Protein AF-0000000071031825 (afdb_homodimer)

Sequence (320 aa):
MEDVKKSKLYTPSLLETKDEVEEKMESGFEAYSKIINGLSEREAHDALTATVSRNMQQYEEITMGLMYVILTDPALASKAYRDLTFISRDGLALVWNRFSQMINERFAKMSDTTRKQVLWFAKEMVKNSVSGVDNVISATVKQVAGLTFSREKPVFPTKRMEDVKKSKLYTPSLLETKDEVEEKMESGFEAYSKIINGLSEREAHDALTATVSRNMQQYEEITMGLMYVILTDPALASKAYRDLTFISRDGLALVWNRFSQMINERFAKMSDTTRKQVLWFAKEMVKNSVSGVDNVISATVKQVAGLTFSREKPVFPTKR

Foldseek 3Di:
DPPPPADLWFDDDVPDDDDPLSVLQVQLLVVLCVQCPPHDPVSSLVSLLVQLVPDVVSVLSVLSPLVSCLQRPVVCNVVSVVSNCSNDDPLCPVPLVVLLVCLQPPVVGTDPSNLVSLVVVLVVCVVVVGPPSVSSVVSNCVNVVCVVPPPPDPPPPPDD/DPPQPDDLWFDDDVPDDDDPLSVLQVQLLVVLCVQCPPHDPVSSLVSLLVQLVPDVVSVLSVLSPLVSCLQRPVVCNVVSVVSNCSNDDPLCPVPLVVLLVCLQPPVVGTDPSNLVSLVVVLVVCVVVVGPPSVSSVVSNCVSVVCVVPVPPDPPPPPDD

Nearest PDB structures (foldseek):
  4owx-assembly1_A  TM=9.579E-01  e=9.987E-11  Homo sapiens
  5vch-assembly1_A  TM=2.877E-01  e=8.416E+00  Kluyveromyces lactis
  4owx-assembly1_A  TM=9.583E-01  e=1.098E-10  Homo sapiens
  5vch-assembly1_A  TM=2.878E-01  e=7.928E+00  Kluyveromyces lactis

InterPro domains:
  IPR019333 Integrator complex subunit 3, N-terminal [PF10189] (57-153)
  IPR045334 Integrator complex subunit 3 [PTHR13587] (8-152)

Secondary structure (DSSP, 8-state):
-------SSB---TT-PPPHHHHHHHHHHHHHHHHHTT--HHHHHHHHHHHHTT-HHHHHHHHHHHHHHHHH-GGGHHHHHHHHHHH-SSTTHHHHHHHHHHHHHHGGGB-HHHHHHHHHHHHHHHHTT-TTHHHHHHHHHHHHHHHHH-----------/-------SSB---TT-PPPHHHHHHHHHHHHHHHHHTT--HHHHHHHHHHHHTT-HHHHHHHHHHHHHHHHH-HHHHHHHHHHHHHH-SSTTHHHHHHHHHHHHHHGGGB-HHHHHHHHHHHHHHHHTT-TTHHHHHHHHHHHHHHHHH-----------

Organism: Stichopus japonicus (NCBI:txid307972)

pLDDT: mean 87.89, std 18.38, range [20.67, 98.75]

Solvent-accessible surface area (backbone atoms only — not comparable to full-atom values): 17428 Å² total; per-residue (Å²): 129,82,78,72,78,74,58,65,53,31,50,83,48,95,81,62,71,82,48,72,63,57,50,47,19,51,53,10,30,51,54,44,50,60,65,38,58,96,47,53,71,70,54,25,52,52,49,49,44,56,49,39,67,70,40,71,67,46,31,48,34,42,50,34,8,33,50,39,42,31,33,61,32,77,90,48,20,66,61,33,49,52,52,47,61,67,63,46,87,60,67,43,44,71,52,46,53,52,49,24,52,45,38,66,72,38,49,90,48,33,20,74,64,20,49,54,26,48,52,51,52,50,49,51,35,46,68,64,65,38,66,65,38,45,53,32,50,50,29,49,51,50,49,44,46,47,65,43,67,51,78,79,58,80,77,68,74,69,81,126,129,80,77,72,78,74,59,64,52,33,50,82,47,95,81,62,71,81,49,71,64,56,50,49,18,51,53,8,29,51,53,45,51,60,66,38,58,93,46,53,71,70,54,25,51,53,50,49,46,55,49,38,67,70,40,68,67,46,31,48,33,40,51,33,8,34,51,40,42,31,33,62,32,77,90,49,20,64,61,32,50,51,52,48,61,66,63,46,88,62,67,43,42,71,52,46,54,53,50,23,50,46,38,66,72,38,49,91,48,32,20,73,65,20,50,53,27,50,52,50,52,50,48,52,35,46,69,65,66,39,66,66,37,45,52,32,51,50,29,47,51,51,49,44,46,47,66,43,66,54,74,78,62,81,78,68,77,70,80,126

Radius of gyration: 23.92 Å; Cα contacts (8 Å, |Δi|>4): 332; chains: 2; bounding box: 65×72×50 Å

Structure (mmCIF, N/CA/C/O backbone):
data_AF-0000000071031825-model_v1
#
loop_
_entity.id
_entity.type
_entity.pdbx_description
1 polymer 'Putative integrator complex subunit 3'
#
loop_
_atom_site.group_PDB
_atom_site.id
_atom_site.type_symbol
_atom_site.label_atom_id
_atom_site.label_alt_id
_atom_site.label_comp_id
_atom_site.label_asym_id
_atom_site.label_entity_id
_atom_site.label_seq_id
_atom_site.pdbx_PDB_ins_code
_atom_site.Cartn_x
_atom_site.Cartn_y
_atom_site.Cartn_z
_atom_site.occupancy
_atom_site.B_iso_or_equiv
_atom_site.auth_seq_id
_atom_site.auth_comp_id
_atom_site.auth_asym_id
_atom_site.auth_atom_id
_atom_site.pdbx_PDB_model_num
ATOM 1 N N . MET A 1 1 ? 14.656 40.5 10.859 1 32.75 1 MET A N 1
ATOM 2 C CA . MET A 1 1 ? 14.898 39.312 10.062 1 32.75 1 MET A CA 1
ATOM 3 C C . MET A 1 1 ? 13.852 38.25 10.352 1 32.75 1 MET A C 1
ATOM 5 O O . MET A 1 1 ? 13.695 37.812 11.492 1 32.75 1 MET A O 1
ATOM 9 N N . GLU A 1 2 ? 12.68 38.188 9.797 1 40.28 2 GLU A N 1
ATOM 10 C CA . GLU A 1 2 ? 11.469 37.469 10.164 1 40.28 2 GLU A CA 1
ATOM 11 C C . GLU A 1 2 ? 11.742 35.969 10.273 1 40.28 2 GLU A C 1
ATOM 13 O O . GLU A 1 2 ? 12.461 35.375 9.445 1 40.28 2 GLU A O 1
ATOM 18 N N . ASP A 1 3 ? 11.914 35.375 11.375 1 46.53 3 ASP A N 1
ATOM 19 C CA . ASP A 1 3 ? 12.258 34 11.727 1 46.53 3 ASP A CA 1
ATOM 20 C C . ASP A 1 3 ? 11.516 33 10.844 1 46.53 3 ASP A C 1
ATOM 22 O O . ASP A 1 3 ? 10.289 32.906 10.914 1 46.53 3 ASP A O 1
ATOM 26 N N . VAL A 1 4 ? 11.859 32.938 9.641 1 53.06 4 VAL A N 1
ATOM 27 C CA . VAL A 1 4 ? 11.219 32.031 8.672 1 53.06 4 VAL A CA 1
ATOM 28 C C . VAL A 1 4 ? 11.039 30.656 9.281 1 53.06 4 VAL A C 1
ATOM 30 O O . VAL A 1 4 ? 12.008 30.047 9.742 1 53.06 4 VAL A O 1
ATOM 33 N N . LYS A 1 5 ? 9.789 30.375 9.727 1 66.38 5 LYS A N 1
ATOM 34 C CA . LYS A 1 5 ? 9.445 29.109 10.367 1 66.38 5 LYS A CA 1
ATOM 35 C C . LYS A 1 5 ? 9.883 27.922 9.508 1 66.38 5 LYS A C 1
ATOM 37 O O . LYS A 1 5 ? 9.562 27.859 8.32 1 66.38 5 LYS A O 1
ATOM 42 N N . LYS A 1 6 ? 10.836 27.219 9.945 1 79.62 6 LYS A N 1
ATOM 43 C CA . LYS A 1 6 ? 11.375 26.016 9.305 1 79.62 6 LYS A CA 1
ATOM 44 C C . LYS A 1 6 ? 10.266 25.016 9.016 1 79.62 6 LYS A C 1
ATOM 46 O O . LYS A 1 6 ? 9.352 24.828 9.82 1 79.62 6 LYS A O 1
ATOM 51 N N . SER A 1 7 ? 10.32 24.578 7.781 1 87 7 SER A N 1
ATOM 52 C CA . SER A 1 7 ? 9.32 23.594 7.363 1 87 7 SER A CA 1
ATOM 53 C C . SER A 1 7 ? 9.422 22.312 8.188 1 87 7 SER A C 1
ATOM 55 O O . SER A 1 7 ? 10.523 21.828 8.461 1 87 7 SER A O 1
ATOM 57 N N . LYS A 1 8 ? 8.258 21.906 8.602 1 91.88 8 LYS A N 1
ATOM 58 C CA . LYS A 1 8 ? 8.219 20.609 9.273 1 91.88 8 LYS A CA 1
ATOM 59 C C . LYS A 1 8 ? 8 19.469 8.273 1 91.88 8 LYS A C 1
ATOM 61 O O . LYS A 1 8 ? 8.328 18.312 8.555 1 91.88 8 LYS A O 1
ATOM 66 N N . LEU A 1 9 ? 7.52 19.859 7.145 1 94.44 9 LEU A N 1
ATOM 67 C CA . LEU A 1 9 ? 7.184 18.859 6.133 1 94.44 9 LEU A CA 1
ATOM 68 C C . LEU A 1 9 ? 8.414 18.484 5.32 1 94.44 9 LEU A C 1
ATOM 70 O O . LEU A 1 9 ? 8.57 17.312 4.938 1 94.44 9 LEU A O 1
ATOM 74 N N . TYR A 1 10 ? 9.242 19.484 5.141 1 91.12 10 TYR A N 1
ATOM 75 C CA . TYR A 1 10 ? 10.32 19.281 4.188 1 91.12 10 TYR A CA 1
ATOM 76 C C . TYR A 1 10 ? 11.68 19.531 4.832 1 91.12 10 TYR A C 1
ATOM 78 O O . TYR A 1 10 ? 11.781 20.328 5.77 1 91.12 10 TYR A O 1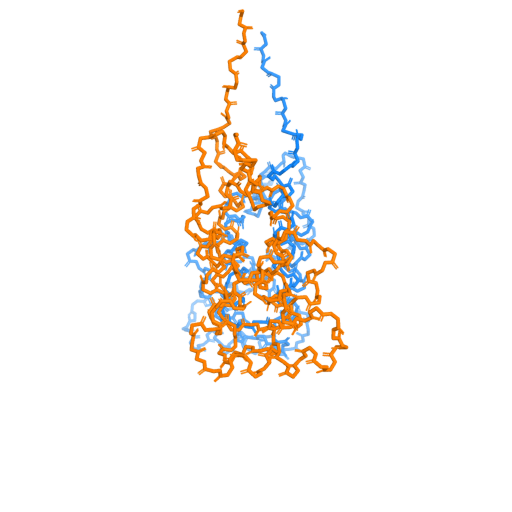
ATOM 86 N N . THR A 1 11 ? 12.695 18.797 4.34 1 85.88 11 THR A N 1
ATOM 87 C CA . THR A 1 11 ? 14.07 19.078 4.75 1 85.88 11 THR A CA 1
ATOM 88 C C . THR A 1 11 ? 14.492 20.469 4.301 1 85.88 11 THR A C 1
ATOM 90 O O . THR A 1 11 ? 14.25 20.859 3.156 1 85.88 11 THR A O 1
ATOM 93 N N . PRO A 1 12 ? 14.891 21.125 5.363 1 73 12 PRO A N 1
ATOM 94 C CA . PRO A 1 12 ? 15.25 22.516 5.078 1 73 12 PRO A CA 1
ATOM 95 C C . PRO A 1 12 ? 16.156 22.656 3.857 1 73 12 PRO A C 1
ATOM 97 O O . PRO A 1 12 ? 17.078 21.859 3.672 1 73 12 PRO A O 1
ATOM 100 N N . SER A 1 13 ? 15.594 22.922 2.771 1 63.19 13 SER A N 1
ATOM 101 C CA . SER A 1 13 ? 16.484 23.375 1.707 1 63.19 13 SER A CA 1
ATOM 102 C C . SER A 1 13 ? 16.609 24.891 1.7 1 63.19 13 SER A C 1
ATOM 104 O O . SER A 1 13 ? 15.664 25.594 2.064 1 63.19 13 SER A O 1
ATOM 106 N N . LEU A 1 14 ? 17.828 25.391 1.93 1 53.41 14 LEU A N 1
ATOM 107 C CA . LEU A 1 14 ? 18.172 26.812 2.002 1 53.41 14 LEU A CA 1
ATOM 108 C C . LEU A 1 14 ? 17.281 27.625 1.068 1 53.41 14 LEU A C 1
ATOM 110 O O . LEU A 1 14 ? 16.938 28.766 1.372 1 53.41 14 LEU A O 1
ATOM 114 N N . LEU A 1 15 ? 17.047 27.078 -0.105 1 51.34 15 LEU A N 1
ATOM 115 C CA . LEU A 1 15 ? 16.562 27.969 -1.151 1 51.34 15 LEU A CA 1
ATOM 116 C C . LEU A 1 15 ? 15.055 27.875 -1.305 1 51.34 15 LEU A C 1
ATOM 118 O O . LEU A 1 15 ? 14.445 28.703 -1.991 1 51.34 15 LEU A O 1
ATOM 122 N N . GLU A 1 16 ? 14.469 26.875 -0.556 1 61.59 16 GLU A N 1
ATOM 123 C CA . GLU A 1 16 ? 13.133 26.703 -1.121 1 61.59 16 GLU A CA 1
ATOM 124 C C . GLU A 1 16 ? 12.062 27.266 -0.183 1 61.59 16 GLU A C 1
ATOM 126 O O . GLU A 1 16 ? 12.109 27.031 1.026 1 61.59 16 GLU A O 1
ATOM 131 N N . THR A 1 17 ? 11.484 28.375 -0.639 1 64.81 17 THR A N 1
ATOM 132 C CA . THR A 1 17 ? 10.273 28.922 -0.041 1 64.81 17 THR A CA 1
ATOM 133 C C . THR A 1 17 ? 9.188 27.859 0.053 1 64.81 17 THR A C 1
ATOM 135 O O . THR A 1 17 ? 9.164 26.906 -0.737 1 64.81 17 THR A O 1
ATOM 138 N N . LYS A 1 18 ? 8.422 28.062 1.128 1 77.19 18 LYS A N 1
ATOM 139 C CA . LYS A 1 18 ? 7.258 27.188 1.257 1 77.19 18 LYS A CA 1
ATOM 140 C C . LYS A 1 18 ? 6.41 27.219 -0.01 1 77.19 18 LYS A C 1
ATOM 142 O O . LYS A 1 18 ? 6.191 28.281 -0.596 1 77.19 18 LYS A O 1
ATOM 147 N N . ASP A 1 19 ? 6.109 26.031 -0.32 1 82.94 19 ASP A N 1
ATOM 148 C CA . ASP A 1 19 ? 5.219 26 -1.476 1 82.94 19 ASP A CA 1
ATOM 149 C C . ASP A 1 19 ? 3.77 26.25 -1.057 1 82.94 19 ASP A C 1
ATOM 151 O O . ASP A 1 19 ? 3.482 26.422 0.131 1 82.94 19 ASP A O 1
ATOM 155 N N . GLU A 1 20 ? 2.98 26.438 -1.996 1 89.25 20 GLU A N 1
ATOM 156 C CA . GLU A 1 20 ? 1.582 26.812 -1.781 1 89.25 20 GLU A CA 1
ATOM 157 C C . GLU A 1 20 ? 0.859 25.75 -0.953 1 89.25 20 GLU A C 1
ATOM 159 O O . GLU A 1 20 ? 0.026 26.078 -0.106 1 89.25 20 GLU A O 1
ATOM 164 N N . VAL A 1 21 ? 1.213 24.609 -1.117 1 90.81 21 VAL A N 1
ATOM 165 C CA . VAL A 1 21 ? 0.536 23.516 -0.441 1 90.81 21 VAL A CA 1
ATOM 166 C C . VAL A 1 21 ? 0.881 23.531 1.047 1 90.81 21 VAL A C 1
ATOM 168 O O . VAL A 1 21 ? -0.004 23.422 1.897 1 90.81 21 VAL A O 1
ATOM 171 N N . GLU A 1 22 ? 2.078 23.672 1.275 1 92.12 22 GLU A N 1
ATOM 172 C CA . GLU A 1 22 ? 2.506 23.734 2.67 1 92.12 22 GLU A CA 1
ATOM 173 C C . GLU A 1 22 ? 1.854 24.906 3.398 1 92.12 22 GLU A C 1
ATOM 175 O O . GLU A 1 22 ? 1.442 24.781 4.551 1 92.12 22 GLU A O 1
ATOM 180 N N . GLU A 1 23 ? 1.744 25.984 2.746 1 93.25 23 GLU A N 1
ATOM 181 C CA . GLU A 1 23 ? 1.118 27.156 3.338 1 93.25 23 GLU A CA 1
ATOM 182 C C . GLU A 1 23 ? -0.354 26.906 3.648 1 93.25 23 GLU A C 1
ATOM 184 O O . GLU A 1 23 ? -0.853 27.312 4.695 1 93.25 23 GLU A O 1
ATOM 189 N N . LYS A 1 24 ? -1 26.297 2.762 1 95.94 24 LYS A N 1
ATOM 190 C CA . LYS A 1 24 ? -2.404 25.953 2.963 1 95.94 24 LYS A CA 1
AT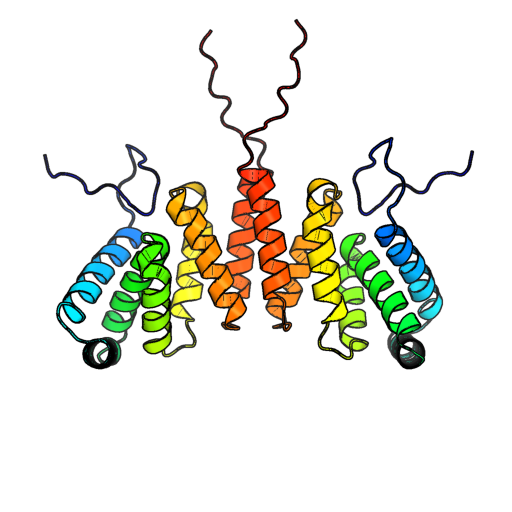OM 191 C C . LYS A 1 24 ? -2.574 24.984 4.129 1 95.94 24 LYS A C 1
ATOM 193 O O . LYS A 1 24 ? -3.5 25.125 4.934 1 95.94 24 LYS A O 1
ATOM 198 N N . MET A 1 25 ? -1.675 24.125 4.262 1 97.19 25 MET A N 1
ATOM 199 C CA . MET A 1 25 ? -1.72 23.156 5.352 1 97.19 25 MET A CA 1
ATOM 200 C C . MET A 1 25 ? -1.48 23.828 6.695 1 97.19 25 MET A C 1
ATOM 202 O O . MET A 1 25 ? -2.182 23.547 7.668 1 97.19 25 MET A O 1
ATOM 206 N N . GLU A 1 26 ? -0.576 24.703 6.707 1 96.19 26 GLU A N 1
ATOM 207 C CA . GLU A 1 26 ? -0.273 25.438 7.941 1 96.19 26 GLU A CA 1
ATOM 208 C C . GLU A 1 26 ? -1.434 26.32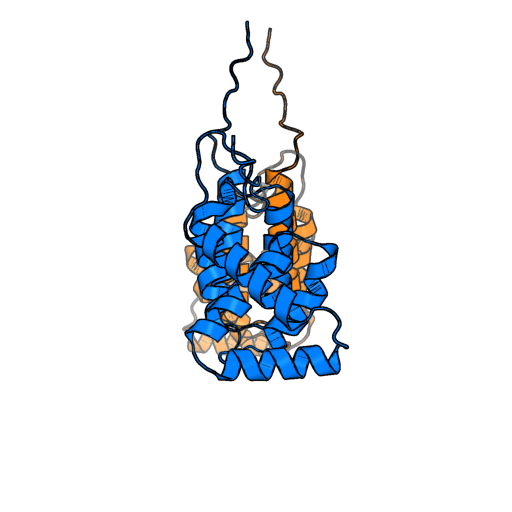8 8.352 1 96.19 26 GLU A C 1
ATOM 210 O O . GLU A 1 26 ? -1.778 26.406 9.531 1 96.19 26 GLU A O 1
ATOM 215 N N . SER A 1 27 ? -1.933 27 7.371 1 97.19 27 SER A N 1
ATOM 216 C CA . SER A 1 27 ? -3.098 27.844 7.637 1 97.19 27 SER A CA 1
ATOM 217 C C . SER A 1 27 ? -4.266 27.016 8.164 1 97.19 27 SER A C 1
ATOM 219 O O . SER A 1 27 ? -4.949 27.422 9.109 1 97.19 27 SER A O 1
ATOM 221 N N . GLY A 1 28 ? -4.488 25.891 7.586 1 98.38 28 GLY A N 1
ATOM 222 C CA . GLY A 1 28 ? -5.527 24.984 8.055 1 98.38 28 GLY A CA 1
ATOM 223 C C . GLY A 1 28 ? -5.281 24.469 9.461 1 98.38 28 GLY A C 1
ATOM 224 O O . GLY A 1 28 ? -6.219 24.344 10.25 1 98.38 28 GLY A O 1
ATOM 225 N N . PHE A 1 29 ? -4.086 24.234 9.695 1 98.12 29 PHE A N 1
ATOM 226 C CA . PHE A 1 29 ? -3.715 23.781 11.031 1 98.12 29 PHE A CA 1
ATOM 227 C C . PHE A 1 29 ? -4.031 24.844 12.07 1 98.12 29 PHE A C 1
ATOM 229 O O . PHE A 1 29 ? -4.551 24.531 13.148 1 98.12 29 PHE A O 1
ATOM 236 N N . GLU A 1 30 ? -3.709 26.016 11.766 1 97.75 30 GLU A N 1
ATOM 237 C CA . GLU A 1 30 ? -4.016 27.109 12.672 1 97.75 30 GLU A CA 1
ATOM 238 C C . GLU A 1 30 ? -5.516 27.219 12.914 1 97.75 30 GLU A C 1
ATOM 240 O O . GLU A 1 30 ? -5.953 27.406 14.055 1 97.75 30 GLU A O 1
ATOM 245 N N . ALA A 1 31 ? -6.258 27.172 11.875 1 98.06 31 ALA A N 1
ATOM 246 C CA . ALA A 1 31 ? -7.715 27.219 11.984 1 98.06 31 ALA A CA 1
ATOM 247 C C . ALA A 1 31 ? -8.242 26.078 12.836 1 98.06 31 ALA A C 1
ATOM 249 O O . ALA A 1 31 ? -9.023 26.281 13.766 1 98.06 31 ALA A O 1
ATOM 250 N N . TYR A 1 32 ? -7.777 24.891 12.57 1 98.06 32 TYR A N 1
ATOM 251 C CA . TYR A 1 32 ? -8.156 23.688 13.312 1 98.06 32 TYR A CA 1
ATOM 252 C C . TYR A 1 32 ? -7.832 23.828 14.789 1 98.06 32 TYR A C 1
ATOM 254 O O . TYR A 1 32 ? -8.68 23.578 15.648 1 98.06 32 TYR A O 1
ATOM 262 N N . SER A 1 33 ? -6.621 24.297 15.07 1 97.62 33 SER A N 1
ATOM 263 C CA . SER A 1 33 ? -6.156 24.453 16.438 1 97.62 33 SER A CA 1
ATOM 264 C C . SER A 1 33 ? -7.012 25.453 17.219 1 97.62 33 SER A C 1
ATOM 266 O O . SER A 1 33 ? -7.309 25.25 18.391 1 97.62 33 SER A O 1
ATOM 268 N N . LYS A 1 34 ? -7.352 26.438 16.516 1 97.62 34 LYS A N 1
ATOM 269 C CA . LYS A 1 34 ? -8.18 27.469 17.141 1 97.62 34 LYS A CA 1
ATOM 270 C C . LYS A 1 34 ? -9.562 26.922 17.484 1 97.62 34 LYS A C 1
ATOM 272 O O . LYS A 1 34 ? -10.102 27.234 18.547 1 97.62 34 LYS A O 1
ATOM 277 N N . ILE A 1 35 ? -10.133 26.141 16.688 1 97.38 35 ILE A N 1
ATOM 278 C CA . ILE A 1 35 ? -11.484 25.594 16.844 1 97.38 35 ILE A CA 1
ATOM 279 C C . ILE A 1 35 ? -11.531 24.672 18.062 1 97.38 35 ILE A C 1
ATOM 281 O O . ILE A 1 35 ? -12.469 24.734 18.859 1 97.38 35 ILE A O 1
ATOM 285 N N . ILE A 1 36 ? -10.531 23.859 18.25 1 97.12 36 ILE A N 1
ATOM 286 C CA . ILE A 1 36 ? -10.656 22.797 19.25 1 97.12 36 ILE A CA 1
ATOM 287 C C . ILE A 1 36 ? -10.016 23.25 20.562 1 97.12 36 ILE A C 1
ATOM 289 O O . ILE A 1 36 ? -10.094 22.531 21.562 1 97.12 36 ILE A O 1
ATOM 293 N N . ASN A 1 37 ? -9.406 24.422 20.516 1 96.62 37 ASN A N 1
ATOM 294 C CA . ASN A 1 37 ? -8.672 24.875 21.688 1 96.62 37 ASN A CA 1
ATOM 295 C C . ASN A 1 37 ? -9.578 24.984 22.922 1 96.62 37 ASN A C 1
ATOM 297 O O . ASN A 1 37 ? -10.609 25.656 22.875 1 96.62 37 ASN A O 1
ATOM 301 N N . GLY A 1 38 ? -9.242 24.266 24.016 1 96.25 38 GLY A N 1
ATOM 302 C CA . GLY A 1 38 ? -9.953 24.359 25.266 1 96.25 38 GLY A CA 1
ATOM 303 C C . GLY A 1 38 ? -11.258 23.578 25.281 1 96.25 38 GLY A C 1
ATOM 304 O O . GLY A 1 38 ? -12.047 23.688 26.219 1 96.25 38 GLY A O 1
ATOM 305 N N . LEU A 1 39 ? -11.555 22.875 24.266 1 96.94 39 LEU A N 1
ATOM 306 C CA . LEU A 1 39 ? -12.812 22.141 24.172 1 96.94 39 LEU A CA 1
ATOM 307 C C . LEU A 1 39 ? -12.617 20.672 24.562 1 96.94 39 LEU A C 1
ATOM 309 O O . LEU A 1 39 ? -11.547 20.109 24.344 1 96.94 39 LEU A O 1
ATOM 313 N N . SER A 1 40 ? -13.672 20.141 25.156 1 96.12 40 SER A N 1
ATOM 314 C CA . SER A 1 40 ? -13.719 18.688 25.312 1 96.12 40 SER A CA 1
ATOM 315 C C . SER A 1 40 ? -13.828 18 23.969 1 96.12 40 SER A C 1
ATOM 317 O O . SER A 1 40 ? -14.117 18.625 22.953 1 96.12 40 SER A O 1
ATOM 319 N N . GLU A 1 41 ? -13.586 16.734 23.938 1 93.94 41 GLU A N 1
ATOM 320 C CA . GLU A 1 41 ? -13.648 15.977 22.688 1 93.94 41 GLU A CA 1
ATOM 321 C C . GLU A 1 41 ? -15 16.125 22 1 93.94 41 GLU A C 1
ATOM 323 O O . GLU A 1 41 ? -15.07 16.344 20.797 1 93.94 41 GLU A O 1
ATOM 328 N N . ARG A 1 42 ? -16.062 15.945 22.812 1 94.88 42 ARG A N 1
ATOM 329 C CA . ARG A 1 42 ? -17.406 16.062 22.266 1 94.88 42 ARG A CA 1
ATOM 330 C C . ARG A 1 42 ? -17.656 17.453 21.719 1 94.88 42 ARG A C 1
ATOM 332 O O . ARG A 1 42 ? -18.203 17.609 20.625 1 94.88 42 ARG A O 1
ATOM 339 N N . GLU A 1 43 ? -17.234 18.469 22.438 1 96.88 43 GLU A N 1
ATOM 340 C CA . GLU A 1 43 ? -17.406 19.859 22 1 96.88 43 GLU A CA 1
ATOM 341 C C . GLU A 1 43 ? -16.578 20.141 20.75 1 96.88 43 GLU A C 1
ATOM 343 O O . GLU A 1 43 ? -17.031 20.891 19.859 1 96.88 43 GLU A O 1
ATOM 348 N N . ALA A 1 44 ? -15.438 19.594 20.734 1 96.69 44 ALA A N 1
ATOM 349 C CA . ALA A 1 44 ? -14.57 19.75 19.562 1 96.69 44 ALA A CA 1
ATOM 350 C C . ALA A 1 44 ? -15.219 19.156 18.312 1 96.69 44 ALA A C 1
ATOM 352 O O . ALA A 1 44 ? -15.242 19.781 17.266 1 96.69 44 ALA A O 1
ATOM 353 N N . HIS A 1 45 ? -15.781 17.953 18.438 1 95.44 45 HIS A N 1
ATOM 354 C CA . HIS A 1 45 ? -16.453 17.297 17.312 1 95.44 45 HIS A CA 1
ATOM 355 C C . HIS A 1 45 ? -17.609 18.141 16.812 1 95.44 45 HIS A C 1
ATOM 357 O O . HIS A 1 45 ? -17.797 18.281 15.594 1 95.44 45 HIS A O 1
ATOM 363 N N . ASP A 1 46 ? -18.344 18.672 17.766 1 96.88 46 ASP A N 1
ATOM 364 C CA . ASP A 1 46 ? -19.469 19.516 17.406 1 96.88 46 ASP A CA 1
ATOM 365 C C . ASP A 1 46 ? -19 20.766 16.672 1 96.88 46 ASP A C 1
ATOM 367 O O . ASP A 1 46 ? -19.594 21.156 15.656 1 96.88 46 ASP A O 1
ATOM 371 N N . ALA A 1 47 ? -18 21.359 17.172 1 97.69 47 ALA A N 1
ATOM 372 C CA . ALA A 1 47 ? -17.469 22.594 16.594 1 97.69 47 ALA A CA 1
ATOM 373 C C . ALA A 1 47 ? -16.891 22.328 15.203 1 97.69 47 ALA A C 1
ATOM 375 O O . ALA A 1 47 ? -17.125 23.109 14.273 1 97.69 47 ALA A O 1
ATOM 376 N N . LEU A 1 48 ? -16.172 21.25 15.055 1 97.75 48 LEU A N 1
ATOM 377 C CA . LEU A 1 48 ? -15.586 20.891 13.766 1 97.75 48 LEU A CA 1
ATOM 378 C C . LEU A 1 48 ? -16.672 20.609 12.734 1 97.75 48 LEU A C 1
ATOM 380 O O . LEU A 1 48 ? -16.609 21.125 11.609 1 97.75 48 LEU A O 1
ATOM 384 N N . THR A 1 49 ? -17.656 19.859 13.164 1 96.81 49 THR A N 1
ATOM 385 C CA . THR A 1 49 ? -18.75 19.5 12.273 1 96.81 49 THR A CA 1
ATOM 386 C C . THR A 1 49 ? -19.484 20.75 11.805 1 96.81 49 THR A C 1
ATOM 388 O O . THR A 1 49 ? -19.812 20.891 10.625 1 96.81 49 THR A O 1
ATOM 391 N N . ALA A 1 50 ? -19.719 21.641 12.703 1 97.31 50 ALA A N 1
ATOM 392 C CA . ALA A 1 50 ? -20.391 22.891 12.367 1 97.31 50 ALA A CA 1
ATOM 393 C C . ALA A 1 50 ? -19.562 23.719 11.391 1 97.31 50 ALA A C 1
ATOM 395 O O . ALA A 1 50 ? -20.109 24.281 10.43 1 97.31 50 ALA A O 1
ATOM 396 N N . THR A 1 51 ? -18.344 23.781 11.625 1 97.44 51 THR A N 1
ATOM 397 C CA . THR A 1 51 ? -17.438 24.578 10.805 1 97.44 51 THR A CA 1
ATOM 398 C C . THR A 1 51 ? -17.359 24.016 9.383 1 97.44 51 THR A C 1
ATOM 400 O O . THR A 1 51 ? -17.531 24.75 8.406 1 97.44 51 THR A O 1
ATOM 403 N N . VAL A 1 52 ? -17.141 22.703 9.234 1 97.31 52 VAL A N 1
ATOM 404 C CA . VAL A 1 52 ? -16.891 22.109 7.926 1 97.31 52 VAL A CA 1
ATOM 405 C C . VAL A 1 52 ? -18.203 22.031 7.145 1 97.31 52 VAL A C 1
ATOM 407 O O . VAL A 1 52 ? -18.188 21.828 5.926 1 97.31 52 VAL A O 1
ATOM 410 N N . SER A 1 53 ? -19.344 22.141 7.859 1 96.56 53 SER A N 1
ATOM 411 C CA . SER A 1 53 ? -20.656 22.094 7.207 1 96.56 53 SER A CA 1
ATOM 412 C C . SER A 1 53 ? -21 23.438 6.566 1 96.56 53 SER A C 1
ATOM 414 O O . SER A 1 53 ? -21.953 23.516 5.781 1 96.56 53 SER A O 1
ATOM 416 N N . ARG A 1 54 ? -20.219 24.438 6.816 1 96.81 54 ARG A N 1
ATOM 417 C CA . ARG A 1 54 ? -20.531 25.781 6.34 1 96.81 54 ARG A CA 1
ATOM 418 C C . ARG A 1 54 ? -20.359 25.891 4.832 1 96.81 54 ARG A C 1
ATOM 420 O O . ARG A 1 54 ? -21.234 26.391 4.129 1 96.81 54 ARG A O 1
ATOM 427 N N . ASN A 1 55 ? -19.203 25.5 4.355 1 95.06 55 ASN A N 1
ATOM 428 C CA . ASN A 1 55 ? -18.922 25.484 2.926 1 95.06 55 ASN A CA 1
ATOM 429 C C . ASN A 1 55 ? -17.703 24.625 2.609 1 95.06 55 ASN A C 1
ATOM 431 O O . ASN A 1 55 ? -17 24.172 3.518 1 95.06 55 ASN A O 1
ATOM 435 N N . MET A 1 56 ? -17.469 24.5 1.302 1 96.44 56 MET A N 1
ATOM 436 C CA . MET A 1 56 ? -16.391 23.625 0.834 1 96.44 56 MET A CA 1
ATOM 437 C C . MET A 1 56 ? -15.023 24.203 1.171 1 96.44 56 MET A C 1
ATOM 439 O O . MET A 1 56 ? -14.062 23.469 1.399 1 96.44 56 MET A O 1
ATOM 443 N N . GLN A 1 57 ? -14.961 25.5 1.237 1 97.31 57 GLN A N 1
ATOM 444 C CA . GLN A 1 57 ? -13.703 26.156 1.549 1 97.31 57 GLN A CA 1
ATOM 445 C C . GLN A 1 57 ? -13.242 25.828 2.969 1 97.31 57 GLN A C 1
ATOM 447 O O . GLN A 1 57 ? -12.07 25.531 3.195 1 97.31 57 GLN A O 1
ATOM 452 N N . GLN A 1 58 ? -14.195 25.938 3.912 1 97.5 58 GLN A N 1
ATOM 453 C CA . GLN A 1 58 ? -13.883 25.609 5.301 1 97.5 58 GLN A CA 1
ATOM 454 C C . GLN A 1 58 ? -13.586 24.125 5.465 1 97.5 58 GLN A C 1
ATOM 456 O O . GLN A 1 58 ? -12.688 23.75 6.227 1 97.5 58 GLN A O 1
ATOM 461 N N . TYR A 1 59 ? -14.336 23.344 4.758 1 98 59 TYR A N 1
ATOM 462 C CA . TYR A 1 59 ? -14.078 21.906 4.781 1 98 59 TYR A CA 1
ATOM 463 C C . TYR A 1 59 ? -12.656 21.594 4.316 1 98 59 TYR A C 1
ATOM 465 O O . TYR A 1 59 ? -11.922 20.875 4.984 1 98 59 TYR A O 1
ATOM 473 N N . GLU A 1 60 ? -12.289 22.188 3.262 1 98 60 GLU A N 1
ATOM 474 C CA . GLU A 1 60 ? -10.953 21.969 2.715 1 98 60 GLU A CA 1
ATOM 475 C C . GLU A 1 60 ? -9.875 22.484 3.666 1 98 60 GLU A C 1
ATOM 477 O O . GLU A 1 60 ? -8.859 21.812 3.873 1 98 60 GLU A O 1
ATOM 482 N N . GLU A 1 61 ? -10.109 23.609 4.164 1 98.19 61 GLU A N 1
ATOM 483 C CA . GLU A 1 61 ? -9.141 24.234 5.055 1 98.19 61 GLU A CA 1
ATOM 484 C C . GLU A 1 61 ? -8.859 23.359 6.273 1 98.19 61 GLU A C 1
ATOM 486 O O . GLU A 1 61 ? -7.707 23.094 6.605 1 98.19 61 GLU A O 1
ATOM 491 N N . ILE A 1 62 ? -9.891 22.906 6.934 1 98.56 62 ILE A N 1
ATOM 492 C CA . ILE A 1 62 ? -9.758 22.094 8.133 1 98.56 62 ILE A CA 1
ATOM 493 C C . ILE A 1 62 ? -9.141 20.734 7.773 1 98.56 62 ILE A C 1
ATOM 495 O O . ILE A 1 62 ? -8.289 20.234 8.5 1 98.56 62 ILE A O 1
ATOM 499 N N . THR A 1 63 ? -9.555 20.219 6.641 1 98.44 63 THR A N 1
ATOM 500 C CA . THR A 1 63 ? -9.016 18.953 6.148 1 98.44 63 THR A CA 1
ATOM 501 C C . THR A 1 63 ? -7.508 19.047 5.945 1 98.44 63 THR A C 1
ATOM 503 O O . THR A 1 63 ? -6.758 18.172 6.398 1 98.44 63 THR A O 1
ATOM 506 N N . MET A 1 64 ? -7.059 20.109 5.367 1 98.31 64 MET A N 1
ATOM 507 C CA . MET A 1 64 ? -5.633 20.312 5.129 1 98.31 64 MET A CA 1
ATOM 508 C C . MET A 1 64 ? -4.875 20.453 6.445 1 98.31 64 MET A C 1
ATOM 510 O O . MET A 1 64 ? -3.752 19.969 6.574 1 98.31 64 MET A O 1
ATOM 514 N N . GLY A 1 65 ? -5.465 21.156 7.359 1 98.56 65 GLY A N 1
ATOM 515 C CA . GLY A 1 65 ? -4.863 21.281 8.68 1 98.56 65 GLY A CA 1
ATOM 516 C C . GLY A 1 65 ? -4.684 19.938 9.375 1 98.56 65 GLY A C 1
ATOM 517 O O . GLY A 1 65 ? -3.633 19.688 9.969 1 98.56 65 GLY A O 1
ATOM 518 N N . LEU A 1 66 ? -5.656 19.141 9.305 1 98.75 66 LEU A N 1
ATOM 519 C CA . LEU A 1 66 ? -5.59 17.812 9.922 1 98.75 66 LEU A CA 1
ATOM 520 C C . LEU A 1 66 ? -4.535 16.953 9.234 1 98.75 66 LEU A C 1
ATOM 522 O O . LEU A 1 66 ? -3.797 16.219 9.898 1 98.75 66 LEU A O 1
ATOM 526 N N . MET A 1 67 ? -4.465 17.047 7.934 1 98.69 67 MET A N 1
ATOM 527 C CA . MET A 1 67 ? -3.414 16.344 7.211 1 98.69 67 MET A CA 1
ATOM 528 C C . MET A 1 67 ? -2.035 16.812 7.664 1 98.69 67 MET A C 1
ATOM 530 O O . MET A 1 67 ? -1.115 16 7.801 1 98.69 67 MET A O 1
ATOM 534 N N . TYR A 1 68 ? -1.943 18.078 7.895 1 98.56 68 TYR A N 1
ATOM 535 C CA . TYR A 1 68 ? -0.684 18.641 8.367 1 98.56 68 TYR A CA 1
ATOM 536 C C . TYR A 1 68 ? -0.278 18.016 9.703 1 98.56 68 TYR A C 1
ATOM 538 O O . TYR A 1 68 ? 0.878 17.641 9.891 1 98.56 68 TYR A O 1
ATOM 546 N N . VAL A 1 69 ? -1.16 17.953 10.578 1 98.62 69 VAL A N 1
ATOM 547 C CA . VAL A 1 69 ? -0.9 17.359 11.891 1 98.62 69 VAL A CA 1
ATOM 548 C C . VAL A 1 69 ? -0.461 15.914 11.734 1 98.62 69 VAL A C 1
ATOM 550 O O . VAL A 1 69 ? 0.538 15.492 12.32 1 98.62 69 VAL A O 1
ATOM 553 N N . ILE A 1 70 ? -1.164 15.18 10.906 1 98.75 70 ILE A N 1
ATOM 554 C CA . ILE A 1 70 ? -0.889 13.766 10.703 1 98.75 70 ILE A CA 1
ATOM 555 C C . ILE A 1 70 ? 0.53 13.586 10.164 1 98.75 70 ILE A C 1
ATOM 557 O O . ILE A 1 70 ? 1.258 12.688 10.602 1 98.75 70 ILE A O 1
ATOM 561 N N . LEU A 1 71 ? 0.925 14.477 9.32 1 98.38 71 LEU A N 1
ATOM 562 C CA . LEU A 1 71 ? 2.178 14.297 8.594 1 98.38 71 LEU A CA 1
ATOM 563 C C . LEU A 1 71 ? 3.354 14.844 9.398 1 98.38 71 LEU A C 1
ATOM 565 O O . LEU A 1 71 ? 4.508 14.523 9.109 1 98.38 71 LEU A O 1
ATOM 569 N N . THR A 1 72 ? 3.094 15.656 10.438 1 97.88 72 THR A N 1
ATOM 570 C CA . THR A 1 72 ? 4.223 16.344 11.055 1 97.88 72 THR A CA 1
ATOM 571 C C . THR A 1 72 ? 4.328 16 12.539 1 97.88 72 THR A C 1
ATOM 573 O O . THR A 1 72 ? 5.355 16.25 13.164 1 97.88 72 THR A O 1
ATOM 576 N N . ASP A 1 73 ? 3.279 15.477 13.086 1 98.25 73 ASP A N 1
ATOM 577 C CA . ASP A 1 73 ? 3.279 15.211 14.523 1 98.25 73 ASP A CA 1
ATOM 578 C C . ASP A 1 73 ? 2.812 13.789 14.82 1 98.25 73 ASP A C 1
ATOM 580 O O . ASP A 1 73 ? 1.634 13.562 15.094 1 98.25 73 ASP A O 1
ATOM 584 N N . PRO A 1 74 ? 3.764 12.852 14.914 1 98.19 74 PRO A N 1
ATOM 585 C CA . PRO A 1 74 ? 3.418 11.445 15.164 1 98.19 74 PRO A CA 1
ATOM 586 C C . PRO A 1 74 ? 2.582 11.266 16.422 1 98.19 74 PRO A C 1
ATOM 588 O O . PRO A 1 74 ? 1.724 10.383 16.484 1 98.19 74 PRO A O 1
ATOM 591 N N . ALA A 1 75 ? 2.732 12.031 17.422 1 98.12 75 ALA A N 1
ATOM 592 C CA . ALA A 1 75 ? 2.045 11.883 18.703 1 98.12 75 ALA A CA 1
ATOM 593 C C . ALA A 1 75 ? 0.564 12.227 18.578 1 98.12 75 ALA A C 1
ATOM 595 O O . ALA A 1 75 ? -0.266 11.719 19.328 1 98.12 75 ALA A O 1
ATOM 596 N N . LEU A 1 76 ? 0.261 13.031 17.625 1 97.81 76 LEU A N 1
ATOM 597 C CA . LEU A 1 76 ? -1.118 13.492 17.484 1 97.81 76 LEU A CA 1
ATOM 598 C C . LEU A 1 76 ? -1.775 12.875 16.266 1 97.81 76 LEU A C 1
ATOM 600 O O . LEU A 1 76 ? -2.953 13.117 15.992 1 97.81 76 LEU A O 1
ATOM 604 N N . ALA A 1 77 ? -1.068 12.047 15.516 1 98.56 77 ALA A N 1
ATOM 605 C CA . ALA A 1 77 ? -1.509 11.555 14.219 1 98.56 77 ALA A CA 1
ATOM 606 C C . ALA A 1 77 ? -2.795 10.742 14.344 1 98.56 77 ALA A C 1
ATOM 608 O O . ALA A 1 77 ? -3.729 10.922 13.555 1 98.56 77 ALA A O 1
ATOM 609 N N . SER A 1 78 ? -2.854 9.93 15.352 1 98.25 78 SER A N 1
ATOM 610 C CA . SER A 1 78 ? -4.02 9.07 15.523 1 98.25 78 SER A CA 1
ATOM 611 C C . SER A 1 78 ? -5.27 9.891 15.82 1 98.25 78 SER A C 1
ATOM 613 O O . SER A 1 78 ? -6.332 9.648 15.242 1 98.25 78 SER A O 1
ATOM 615 N N . LYS A 1 79 ? -5.18 10.758 16.688 1 97.56 79 LYS A N 1
ATOM 616 C CA . LYS A 1 79 ? -6.312 11.617 17.016 1 97.56 79 LYS A CA 1
ATOM 617 C C . LYS A 1 79 ? -6.746 12.438 15.797 1 97.56 79 LYS A C 1
ATOM 619 O O . LYS A 1 79 ? -7.941 12.578 15.531 1 97.56 79 LYS A O 1
ATOM 624 N N . ALA A 1 80 ? -5.77 13.039 15.117 1 98.19 80 ALA A N 1
ATOM 625 C CA . ALA A 1 80 ? -6.078 13.844 13.938 1 98.19 80 ALA A CA 1
ATOM 626 C C . ALA A 1 80 ? -6.766 13.008 12.867 1 98.19 80 ALA A C 1
ATOM 628 O O . ALA A 1 80 ? -7.664 13.492 12.172 1 98.19 80 ALA A O 1
ATOM 629 N N . TYR A 1 81 ? -6.324 11.742 12.719 1 98.44 81 TYR A N 1
ATOM 630 C CA . TYR A 1 81 ? -6.945 10.852 11.742 1 98.44 81 TYR A CA 1
ATOM 631 C C . TYR A 1 81 ? -8.398 10.578 12.109 1 98.44 81 TYR A C 1
ATOM 633 O O . TYR A 1 81 ? -9.266 10.531 11.234 1 98.44 81 TYR A O 1
ATOM 641 N N . ARG A 1 82 ? -8.672 10.383 13.398 1 97.25 82 ARG A N 1
ATOM 642 C CA . ARG A 1 82 ? -10.047 10.195 13.859 1 97.25 82 ARG A CA 1
ATOM 643 C C . ARG A 1 82 ? -10.906 11.414 13.539 1 97.25 82 ARG A C 1
ATOM 645 O O . ARG A 1 82 ? -12.023 11.281 13.039 1 97.25 82 ARG A O 1
ATOM 652 N N . ASP A 1 83 ? -10.367 12.578 13.844 1 97.81 83 ASP A N 1
ATOM 653 C CA . ASP A 1 83 ? -11.086 13.812 13.531 1 97.81 83 ASP A CA 1
ATOM 654 C C . ASP A 1 83 ? -11.344 13.93 12.031 1 97.81 83 ASP A C 1
ATOM 656 O O . ASP A 1 83 ? -12.445 14.312 11.617 1 97.81 83 ASP A O 1
ATOM 660 N N . LEU A 1 84 ? -10.367 13.648 11.258 1 98 84 LEU A N 1
ATOM 661 C CA . LEU A 1 84 ? -10.453 13.719 9.797 1 98 84 LEU A CA 1
ATOM 662 C C . LEU A 1 84 ? -11.555 12.812 9.273 1 98 84 LEU A C 1
ATOM 664 O O . LEU A 1 84 ? -12.375 13.227 8.453 1 98 84 LEU A O 1
ATOM 668 N N . THR A 1 85 ? -11.578 11.609 9.781 1 97.38 85 THR A N 1
ATOM 669 C CA . THR A 1 85 ? -12.578 10.633 9.375 1 97.38 85 THR A CA 1
ATOM 670 C C . THR A 1 85 ? -13.977 11.07 9.805 1 97.38 85 THR A C 1
ATOM 672 O O . THR A 1 85 ? -14.945 10.883 9.07 1 97.38 85 THR A O 1
ATOM 675 N N . PHE A 1 86 ? -14 11.703 10.898 1 96.25 86 PHE A N 1
ATOM 676 C CA . PHE A 1 86 ? -15.266 12.164 11.461 1 96.25 86 PHE A CA 1
ATOM 677 C C . PHE A 1 86 ? -15.883 13.258 10.594 1 96.25 86 PHE A C 1
ATOM 679 O O . PHE A 1 86 ? -17.094 13.273 10.367 1 96.25 86 PHE A O 1
ATOM 686 N N . ILE A 1 87 ? -15.109 14.078 10.102 1 97.19 87 ILE A N 1
ATOM 687 C CA . ILE A 1 87 ? -15.656 15.25 9.43 1 97.19 87 ILE A CA 1
ATOM 688 C C . ILE A 1 87 ? -15.82 14.961 7.938 1 97.19 87 ILE A C 1
ATOM 690 O O . ILE A 1 87 ? -16.469 15.719 7.219 1 97.19 87 ILE A O 1
ATOM 694 N N . SER A 1 88 ? -15.18 13.938 7.434 1 96.44 88 SER A N 1
ATOM 695 C CA . SER A 1 88 ? -15.18 13.641 6.004 1 96.44 88 SER A CA 1
ATOM 696 C C . SER A 1 88 ? -16.594 13.359 5.496 1 96.44 88 SER A C 1
ATOM 698 O O . SER A 1 88 ? -17.359 12.641 6.145 1 96.44 88 SER A O 1
ATOM 700 N N . ARG A 1 89 ? -16.891 13.844 4.281 1 90.81 89 ARG A N 1
ATOM 701 C CA . ARG A 1 89 ? -18.203 13.672 3.662 1 90.81 89 ARG A CA 1
ATOM 702 C C . ARG A 1 89 ? -18.078 12.945 2.324 1 90.81 89 ARG A C 1
ATOM 704 O O . ARG A 1 89 ? -19.078 12.75 1.631 1 90.81 89 ARG A O 1
ATOM 711 N N . ASP A 1 90 ? -16.922 12.625 1.971 1 95.25 90 ASP A N 1
ATOM 712 C CA . ASP A 1 90 ? -16.688 12.086 0.636 1 95.25 90 ASP A CA 1
ATOM 713 C C . ASP A 1 90 ? -15.828 10.82 0.701 1 95.25 90 ASP A C 1
ATOM 715 O O . ASP A 1 90 ? -15.117 10.5 -0.252 1 95.25 90 ASP A O 1
ATOM 719 N N . GLY A 1 91 ? -15.812 10.141 1.912 1 95.31 91 GLY A N 1
ATOM 720 C CA . GLY A 1 91 ? -14.984 8.961 2.074 1 95.31 91 GLY A CA 1
ATOM 721 C C . GLY A 1 91 ? -13.5 9.25 1.938 1 95.31 91 GLY A C 1
ATOM 722 O O . GLY A 1 91 ? -12.758 8.469 1.333 1 95.31 91 GLY A O 1
ATOM 723 N N . LEU A 1 92 ? -13.094 10.461 2.24 1 97.12 92 LEU A N 1
ATOM 724 C CA . LEU A 1 92 ? -11.719 10.953 2.256 1 97.12 92 LEU A CA 1
ATOM 725 C C . LEU A 1 92 ? -11.203 11.18 0.836 1 97.12 92 LEU A C 1
ATOM 727 O O . LEU A 1 92 ? -10 11.133 0.594 1 97.12 92 LEU A O 1
ATOM 731 N N . ALA A 1 93 ? -12.102 11.375 -0.048 1 97.56 93 ALA A N 1
ATOM 732 C CA . ALA A 1 93 ? -11.688 11.562 -1.436 1 97.56 93 ALA A CA 1
ATOM 733 C C . ALA A 1 93 ? -10.75 12.766 -1.572 1 97.56 93 ALA A C 1
ATOM 735 O O . ALA A 1 93 ? -9.734 12.688 -2.26 1 97.56 93 ALA A O 1
ATOM 736 N N . LEU A 1 94 ? -11.117 13.836 -0.986 1 97.62 94 LEU A N 1
ATOM 737 C CA . LEU A 1 94 ? -10.242 15.008 -1.013 1 97.62 94 LEU A CA 1
ATOM 738 C C . LEU A 1 94 ? -8.883 14.688 -0.416 1 97.62 94 LEU A C 1
ATOM 740 O O . LEU A 1 94 ? -7.852 15.102 -0.952 1 97.62 94 LEU A O 1
ATOM 744 N N . VAL A 1 95 ? -8.859 13.953 0.599 1 98.12 95 VAL A N 1
ATOM 745 C CA . VAL A 1 95 ? -7.648 13.648 1.363 1 98.12 95 VAL A CA 1
ATOM 746 C C . VAL A 1 95 ? -6.715 12.773 0.534 1 98.12 95 VAL A C 1
ATOM 748 O O . VAL A 1 95 ? -5.559 13.133 0.308 1 98.12 95 VAL A O 1
ATOM 751 N N . TRP A 1 96 ? -7.293 11.625 0.089 1 97.25 96 TRP A N 1
ATOM 752 C CA . TRP A 1 96 ? -6.375 10.719 -0.593 1 97.25 96 TRP A CA 1
ATOM 753 C C . TRP A 1 96 ? -5.918 11.305 -1.925 1 97.25 96 TRP A C 1
ATOM 755 O O . TRP A 1 96 ? -4.793 11.055 -2.367 1 97.25 96 TRP A O 1
ATOM 765 N N . ASN A 1 97 ? -6.73 12.188 -2.574 1 97.69 97 ASN A N 1
ATOM 766 C CA . ASN A 1 97 ? -6.301 12.875 -3.783 1 97.69 97 ASN A CA 1
ATOM 767 C C . ASN A 1 97 ? -5.133 13.82 -3.508 1 97.69 97 ASN A C 1
ATOM 769 O O . ASN A 1 97 ? -4.113 13.773 -4.195 1 97.69 97 ASN A O 1
ATOM 773 N N . ARG A 1 98 ? -5.246 14.672 -2.518 1 97.19 98 ARG A N 1
ATOM 774 C CA . ARG A 1 98 ? -4.199 15.625 -2.166 1 97.19 98 ARG A CA 1
ATOM 775 C C . ARG A 1 98 ? -2.963 14.906 -1.636 1 97.19 98 ARG A C 1
ATOM 777 O O . ARG A 1 98 ? -1.833 15.297 -1.949 1 97.19 98 ARG A O 1
ATOM 784 N N . PHE A 1 99 ? -3.199 13.93 -0.862 1 98.12 99 PHE A N 1
ATOM 785 C CA . PHE A 1 99 ? -2.121 13.141 -0.282 1 98.12 99 PHE A CA 1
ATOM 786 C C . PHE A 1 99 ? -1.285 12.484 -1.374 1 98.12 99 PHE A C 1
ATOM 788 O O . PHE A 1 99 ? -0.058 12.594 -1.377 1 98.12 99 PHE A O 1
ATOM 795 N N . SER A 1 100 ? -1.985 11.836 -2.293 1 97.5 100 SER A N 1
ATOM 796 C CA . SER A 1 100 ? -1.305 11.203 -3.42 1 97.5 100 SER A CA 1
ATOM 797 C C . SER A 1 100 ? -0.503 12.227 -4.223 1 97.5 100 SER A C 1
ATOM 799 O O . SER A 1 100 ? 0.625 11.945 -4.633 1 97.5 100 SER A O 1
ATOM 801 N N . GLN A 1 101 ? -1.093 13.32 -4.414 1 97.31 101 GLN A N 1
ATOM 802 C CA . GLN A 1 101 ? -0.415 14.391 -5.137 1 97.31 101 GLN A CA 1
ATOM 803 C C . GLN A 1 101 ? 0.853 14.828 -4.41 1 97.31 101 GLN A C 1
ATOM 805 O O . GLN A 1 101 ? 1.904 14.992 -5.031 1 97.31 101 GLN A O 1
ATOM 810 N N . MET A 1 102 ? 0.801 14.992 -3.201 1 96.56 102 MET A N 1
ATOM 811 C CA . MET A 1 102 ? 1.94 15.398 -2.385 1 96.56 102 MET A CA 1
ATOM 812 C C . MET A 1 102 ? 3.057 14.359 -2.451 1 96.56 102 MET A C 1
ATOM 814 O O . MET A 1 102 ? 4.23 14.711 -2.576 1 96.56 102 MET A O 1
ATOM 818 N N . ILE A 1 103 ? 2.699 13.164 -2.373 1 96.69 103 ILE A N 1
ATOM 819 C CA . ILE A 1 103 ? 3.682 12.086 -2.424 1 96.69 103 ILE A CA 1
ATOM 820 C C . ILE A 1 103 ? 4.383 12.094 -3.781 1 96.69 103 ILE A C 1
ATOM 822 O O . ILE A 1 103 ? 5.613 12.055 -3.852 1 96.69 103 ILE A O 1
ATOM 826 N N . ASN A 1 104 ? 3.619 12.219 -4.801 1 95.62 104 ASN A N 1
ATOM 827 C CA . ASN A 1 104 ? 4.176 12.195 -6.148 1 95.62 104 ASN A CA 1
ATOM 828 C C . ASN A 1 104 ? 5.129 13.359 -6.379 1 95.62 104 ASN A C 1
ATOM 830 O O . ASN A 1 104 ? 6.137 13.219 -7.074 1 95.62 104 ASN A O 1
ATOM 834 N N . GLU A 1 105 ? 4.84 14.406 -5.719 1 94.69 105 GLU A N 1
ATOM 835 C CA . GLU A 1 105 ? 5.551 15.633 -6.062 1 94.69 105 GLU A CA 1
ATOM 836 C C . GLU A 1 105 ? 6.684 15.906 -5.074 1 94.69 105 GLU A C 1
ATOM 838 O O . GLU A 1 105 ? 7.688 16.531 -5.434 1 94.69 105 GLU A O 1
ATOM 843 N N . ARG A 1 106 ? 6.562 15.461 -3.865 1 93.62 106 ARG A N 1
ATOM 844 C CA . ARG A 1 106 ? 7.441 16.047 -2.861 1 93.62 106 ARG A CA 1
ATOM 845 C C . ARG A 1 106 ? 8.016 14.984 -1.94 1 93.62 106 ARG A C 1
ATOM 847 O O . ARG A 1 106 ? 8.734 15.297 -0.987 1 93.62 106 ARG A O 1
ATOM 854 N N . PHE A 1 107 ? 7.812 13.812 -2.219 1 93.06 107 PHE A N 1
ATOM 855 C CA . PHE A 1 107 ? 8.242 12.758 -1.304 1 93.06 107 PHE A CA 1
ATOM 856 C C . PHE A 1 107 ? 9.734 12.852 -1.032 1 93.06 107 PHE A C 1
ATOM 858 O O . PHE A 1 107 ? 10.172 12.789 0.12 1 93.06 107 PHE A O 1
ATOM 865 N N . ALA A 1 108 ? 10.477 13.039 -2.111 1 89.62 108 ALA A N 1
ATOM 866 C CA . ALA A 1 108 ? 11.938 13.047 -2.016 1 89.62 108 ALA A CA 1
ATOM 867 C C . ALA A 1 108 ? 12.43 14.188 -1.129 1 89.62 108 ALA A C 1
ATOM 869 O O . ALA A 1 108 ? 13.523 14.117 -0.57 1 89.62 108 ALA A O 1
ATOM 870 N N . LYS A 1 109 ? 11.664 15.188 -0.967 1 91.88 109 LYS A N 1
ATOM 871 C CA . LYS A 1 109 ? 12.07 16.375 -0.231 1 91.88 109 LYS A CA 1
ATOM 872 C C . LYS A 1 109 ? 11.531 16.359 1.196 1 91.88 109 LYS A C 1
ATOM 874 O O . LYS A 1 109 ? 11.867 17.219 2.008 1 91.88 109 LYS A O 1
ATOM 879 N N . MET A 1 110 ? 10.797 15.414 1.491 1 92.69 110 MET A N 1
ATOM 880 C CA . MET A 1 110 ? 10.156 15.352 2.799 1 92.69 110 MET A CA 1
ATOM 881 C C . MET A 1 110 ? 11.164 15.008 3.889 1 92.69 110 MET A C 1
ATOM 883 O O . MET A 1 110 ? 12.156 14.328 3.629 1 92.69 110 MET A O 1
ATOM 887 N N . SER A 1 111 ? 10.914 15.578 5.043 1 92.56 111 SER A N 1
ATOM 888 C CA . SER A 1 111 ? 11.727 15.219 6.199 1 92.56 111 SER A CA 1
ATOM 889 C C . SER A 1 111 ? 11.586 13.734 6.531 1 92.56 111 SER A C 1
ATOM 891 O O . SER A 1 111 ? 10.648 13.078 6.074 1 92.56 111 SER A O 1
ATOM 893 N N . ASP A 1 112 ? 12.5 13.203 7.328 1 90.88 112 ASP A N 1
ATOM 894 C CA . ASP A 1 112 ? 12.445 11.805 7.754 1 90.88 112 ASP A CA 1
ATOM 895 C C . ASP A 1 112 ? 11.148 11.516 8.516 1 90.88 112 ASP A C 1
ATOM 897 O O . ASP A 1 112 ? 10.508 10.492 8.281 1 90.88 112 ASP A O 1
ATOM 901 N N . THR A 1 113 ? 10.789 12.414 9.328 1 94.5 113 THR A N 1
ATOM 902 C CA . THR A 1 113 ? 9.555 12.258 10.086 1 94.5 113 THR A CA 1
ATOM 903 C C . THR A 1 113 ? 8.352 12.219 9.156 1 94.5 113 THR A C 1
ATOM 905 O O . THR A 1 113 ? 7.484 11.352 9.281 1 94.5 113 THR A O 1
ATOM 908 N N . THR A 1 114 ? 8.312 13.086 8.25 1 96.19 114 THR A N 1
ATOM 909 C CA . THR A 1 114 ? 7.191 13.172 7.32 1 96.19 114 THR A CA 1
ATOM 910 C C . THR A 1 114 ? 7.105 11.906 6.465 1 96.19 114 THR A C 1
ATOM 912 O O . THR A 1 114 ? 6.016 11.375 6.234 1 96.19 114 THR A O 1
ATOM 915 N N . ARG A 1 115 ? 8.227 11.43 6.066 1 94 115 ARG A N 1
ATOM 916 C CA . ARG A 1 115 ? 8.242 10.211 5.266 1 94 115 ARG A CA 1
ATOM 917 C C . ARG A 1 115 ? 7.664 9.031 6.051 1 94 115 ARG A C 1
ATOM 919 O O . ARG A 1 115 ? 6.887 8.242 5.512 1 94 115 ARG A O 1
ATOM 926 N N . LYS A 1 116 ? 8.07 8.969 7.25 1 94.38 116 LYS A N 1
ATOM 927 C CA . LYS A 1 116 ? 7.543 7.922 8.117 1 94.38 116 LYS A CA 1
ATOM 928 C C . LYS A 1 116 ? 6.035 8.07 8.297 1 94.38 116 LYS A C 1
ATOM 930 O O . LYS A 1 116 ? 5.301 7.082 8.281 1 94.38 116 LYS A O 1
ATOM 935 N N . GLN A 1 117 ? 5.629 9.258 8.383 1 97.19 117 GLN A N 1
ATOM 936 C CA . GLN A 1 117 ? 4.207 9.523 8.586 1 97.19 117 GLN A CA 1
ATOM 937 C C . GLN A 1 117 ? 3.414 9.266 7.305 1 97.19 117 GLN A C 1
ATOM 939 O O . GLN A 1 117 ? 2.238 8.898 7.363 1 97.19 117 GLN A O 1
ATOM 944 N N . VAL A 1 118 ? 4.062 9.508 6.191 1 97.25 118 VAL A N 1
ATOM 945 C CA . VAL A 1 118 ? 3.424 9.148 4.93 1 97.25 118 VAL A CA 1
ATOM 946 C C . VAL A 1 118 ? 3.082 7.66 4.93 1 97.25 118 VAL A C 1
ATOM 948 O O . VAL A 1 118 ? 1.959 7.273 4.598 1 97.25 118 VAL A O 1
ATOM 951 N N . LEU A 1 119 ? 3.99 6.887 5.348 1 93.94 119 LEU A N 1
ATOM 952 C CA . LEU A 1 119 ? 3.789 5.445 5.391 1 93.94 119 LEU A CA 1
ATOM 953 C C . LEU A 1 119 ? 2.699 5.074 6.391 1 93.94 119 LEU A C 1
ATOM 955 O O . LEU A 1 119 ? 1.833 4.25 6.094 1 93.94 119 LEU A O 1
ATOM 959 N N . TRP A 1 120 ? 2.752 5.672 7.492 1 96.56 120 TRP A N 1
ATOM 960 C CA . TRP A 1 120 ? 1.744 5.43 8.516 1 96.56 120 TRP A CA 1
ATOM 961 C C . TRP A 1 120 ? 0.351 5.781 8.008 1 96.56 120 TRP A C 1
ATOM 963 O O . TRP A 1 120 ? -0.588 4.996 8.156 1 96.56 120 TRP A O 1
ATOM 973 N N . PHE A 1 121 ? 0.296 6.914 7.43 1 98.12 121 PHE A N 1
ATOM 974 C CA . PHE A 1 121 ? -0.971 7.445 6.945 1 98.12 121 PHE A CA 1
ATOM 975 C C . PHE A 1 121 ? -1.546 6.562 5.844 1 98.12 121 PHE A C 1
ATOM 977 O O . PHE A 1 121 ? -2.734 6.234 5.859 1 98.12 121 PHE A O 1
ATOM 984 N N . ALA A 1 122 ? -0.753 6.133 4.93 1 96.62 122 ALA A N 1
ATOM 985 C CA . ALA A 1 122 ? -1.168 5.219 3.867 1 96.62 122 ALA A CA 1
ATOM 986 C C . ALA A 1 122 ? -1.646 3.887 4.445 1 96.62 122 ALA A C 1
ATOM 988 O O . ALA A 1 122 ? -2.686 3.365 4.039 1 96.62 122 ALA A O 1
ATOM 989 N N . LYS A 1 123 ? -0.91 3.387 5.402 1 94 123 LYS A N 1
ATOM 990 C CA . LYS A 1 123 ? -1.273 2.121 6.031 1 94 123 LYS A CA 1
ATOM 991 C C . LYS A 1 123 ? -2.621 2.223 6.738 1 94 123 LYS A C 1
ATOM 993 O O . LYS A 1 123 ? -3.438 1.303 6.664 1 94 123 LYS A O 1
ATOM 998 N N . GLU A 1 124 ? -2.826 3.303 7.391 1 95.5 124 GLU A N 1
ATOM 999 C CA . GLU A 1 124 ? -4.094 3.508 8.086 1 95.5 124 GLU A CA 1
ATOM 1000 C C . GLU A 1 124 ? -5.262 3.529 7.102 1 95.5 124 GLU A C 1
ATOM 1002 O O . GLU A 1 124 ? -6.324 2.967 7.379 1 95.5 124 GLU A O 1
ATOM 1007 N N . MET A 1 125 ? -5.043 4.121 5.984 1 95.88 125 MET A N 1
ATOM 1008 C CA . MET A 1 125 ? -6.09 4.18 4.969 1 95.88 125 MET A CA 1
ATOM 1009 C C . MET A 1 125 ? -6.398 2.791 4.426 1 95.88 125 MET A C 1
ATOM 1011 O O . MET A 1 125 ? -7.562 2.457 4.191 1 95.88 125 MET A O 1
ATOM 1015 N N . VAL A 1 126 ? -5.41 2.029 4.262 1 93.69 126 VAL A N 1
ATOM 1016 C CA . VAL A 1 126 ? -5.594 0.663 3.787 1 93.69 126 VAL A CA 1
ATOM 1017 C C . VAL A 1 126 ? -6.371 -0.144 4.824 1 93.69 126 VAL A C 1
ATOM 1019 O O . VAL A 1 126 ? -7.344 -0.826 4.488 1 93.69 126 VAL A O 1
ATOM 1022 N N . LYS A 1 127 ? -5.992 -0.02 6.066 1 92.12 127 LYS A N 1
ATOM 1023 C CA . LYS A 1 127 ? -6.625 -0.744 7.164 1 92.12 127 LYS A CA 1
ATOM 1024 C C . LYS A 1 127 ? -8.117 -0.424 7.25 1 92.12 127 LYS A C 1
ATOM 1026 O O . LYS A 1 127 ? -8.922 -1.288 7.598 1 92.12 127 LYS A O 1
ATOM 1031 N N . ASN A 1 128 ? -8.391 0.75 6.863 1 92.25 128 ASN A N 1
ATOM 1032 C CA . ASN A 1 128 ? -9.773 1.19 6.992 1 92.25 128 ASN A CA 1
ATOM 1033 C C . ASN A 1 128 ? -10.516 1.115 5.66 1 92.25 128 ASN A C 1
ATOM 1035 O O . ASN A 1 128 ? -11.602 1.683 5.516 1 92.25 128 ASN A O 1
ATOM 1039 N N . SER A 1 129 ? -9.945 0.503 4.73 1 89.81 129 SER A N 1
ATOM 1040 C CA . SER A 1 129 ? -10.555 0.221 3.434 1 89.81 129 SER A CA 1
ATOM 1041 C C . SER A 1 129 ? -11.031 1.501 2.76 1 89.81 129 SER A C 1
ATOM 1043 O O . SER A 1 129 ? -12.156 1.556 2.248 1 89.81 129 SER A O 1
ATOM 1045 N N . VAL A 1 130 ? -10.211 2.518 2.807 1 94.25 130 VAL A N 1
ATOM 1046 C CA . VAL A 1 130 ? -10.547 3.785 2.164 1 94.25 130 VAL A CA 1
ATOM 1047 C C . VAL A 1 130 ? -10.617 3.596 0.65 1 94.25 130 VAL A C 1
ATOM 1049 O O . VAL A 1 130 ? -9.703 3.021 0.05 1 94.25 130 VAL A O 1
ATOM 1052 N N . SER A 1 131 ? -11.734 4.195 0.188 1 91.44 131 SER A N 1
ATOM 1053 C CA . SER A 1 131 ? -11.844 4.156 -1.266 1 91.44 131 SER A CA 1
ATOM 1054 C C . SER A 1 131 ? -10.766 5 -1.931 1 91.44 131 SER A C 1
ATOM 1056 O O . SER A 1 131 ? -10.453 6.102 -1.469 1 91.44 131 SER A O 1
ATOM 1058 N N . GLY A 1 132 ? -10.125 4.504 -2.943 1 91.19 132 GLY A N 1
ATOM 1059 C CA . GLY A 1 132 ? -9.133 5.273 -3.68 1 91.19 132 GLY A CA 1
ATOM 1060 C C . GLY A 1 132 ? -7.734 5.156 -3.1 1 91.19 132 GLY A C 1
ATOM 1061 O O . GLY A 1 132 ? -6.797 5.781 -3.6 1 91.19 132 GLY A O 1
ATOM 1062 N N . VAL A 1 133 ? -7.629 4.406 -2.053 1 94.75 133 VAL A N 1
ATOM 1063 C CA . VAL A 1 133 ? -6.336 4.281 -1.388 1 94.75 133 VAL A CA 1
ATOM 1064 C C . VAL A 1 133 ? -5.316 3.682 -2.352 1 94.75 133 VAL A C 1
ATOM 1066 O O . VAL A 1 133 ? -4.105 3.85 -2.17 1 94.75 133 VAL A O 1
ATOM 1069 N N . ASP A 1 134 ? -5.801 2.986 -3.363 1 92.62 134 ASP A N 1
ATOM 1070 C CA . ASP A 1 134 ? -4.902 2.426 -4.367 1 92.62 134 ASP A CA 1
ATOM 1071 C C . ASP A 1 134 ? -4.012 3.51 -4.973 1 92.62 134 ASP A C 1
ATOM 1073 O O . ASP A 1 134 ? -2.852 3.258 -5.301 1 92.62 134 ASP A O 1
ATOM 1077 N N . ASN A 1 135 ? -4.52 4.68 -5.117 1 93.94 135 ASN A N 1
ATOM 1078 C CA . ASN A 1 135 ? -3.74 5.801 -5.625 1 93.94 135 ASN A CA 1
ATOM 1079 C C . ASN A 1 135 ? -2.627 6.195 -4.66 1 93.94 135 ASN A C 1
ATOM 1081 O O . ASN A 1 135 ? -1.501 6.465 -5.078 1 93.94 135 ASN A O 1
ATOM 1085 N N . VAL A 1 136 ? -2.932 6.211 -3.441 1 96.88 136 VAL A N 1
ATOM 1086 C CA . VAL A 1 136 ? -1.977 6.574 -2.398 1 96.88 136 VAL A CA 1
ATOM 1087 C C . VAL A 1 136 ? -0.863 5.531 -2.336 1 96.88 136 VAL A C 1
ATOM 1089 O O . VAL A 1 136 ? 0.32 5.875 -2.312 1 96.88 136 VAL A O 1
ATOM 1092 N N . ILE A 1 137 ? -1.274 4.277 -2.354 1 94.19 137 ILE A N 1
ATOM 1093 C CA . ILE A 1 137 ? -0.307 3.191 -2.254 1 94.19 137 ILE A CA 1
ATOM 1094 C C . ILE A 1 137 ? 0.585 3.18 -3.494 1 94.19 137 ILE A C 1
ATOM 1096 O O . ILE A 1 137 ? 1.803 3.02 -3.389 1 94.19 137 ILE A O 1
ATOM 1100 N N . SER A 1 138 ? 0.036 3.398 -4.609 1 91.62 138 SER A N 1
ATOM 1101 C CA . SER A 1 138 ? 0.806 3.465 -5.848 1 91.62 138 SER A CA 1
ATOM 1102 C C . SER A 1 138 ? 1.831 4.594 -5.805 1 91.62 138 SER A C 1
ATOM 1104 O O . SER A 1 138 ? 2.992 4.398 -6.168 1 91.62 138 SER A O 1
ATOM 1106 N N . ALA A 1 139 ? 1.41 5.734 -5.398 1 94.81 139 ALA A N 1
ATOM 1107 C CA . ALA A 1 139 ? 2.322 6.867 -5.277 1 94.81 139 ALA A CA 1
ATOM 1108 C C . ALA A 1 139 ? 3.438 6.57 -4.281 1 94.81 139 ALA A C 1
ATOM 1110 O O . ALA A 1 139 ? 4.609 6.84 -4.551 1 94.81 139 ALA A O 1
ATOM 1111 N N . THR A 1 140 ? 3.111 6.008 -3.182 1 93.88 140 THR A N 1
ATOM 1112 C CA . THR A 1 140 ? 4.062 5.703 -2.119 1 93.88 140 THR A CA 1
ATOM 1113 C C . THR A 1 140 ? 5.117 4.711 -2.602 1 93.88 140 THR A C 1
ATOM 1115 O O . THR A 1 140 ? 6.316 4.969 -2.482 1 93.88 140 THR A O 1
ATOM 1118 N N . VAL A 1 141 ? 4.648 3.637 -3.16 1 87.56 141 VAL A N 1
ATOM 1119 C CA . VAL A 1 141 ? 5.547 2.586 -3.623 1 87.56 141 VAL A CA 1
ATOM 1120 C C . VAL A 1 141 ? 6.445 3.127 -4.734 1 87.56 141 VAL A C 1
ATOM 1122 O O . VAL A 1 141 ? 7.652 2.873 -4.746 1 87.56 141 VAL A O 1
ATOM 1125 N N . LYS A 1 142 ? 5.883 3.814 -5.609 1 89.62 142 LYS A N 1
ATOM 1126 C CA . LYS A 1 142 ? 6.645 4.414 -6.699 1 89.62 142 LYS A CA 1
ATOM 1127 C C . LYS A 1 142 ? 7.754 5.312 -6.168 1 89.62 142 LYS A C 1
ATOM 1129 O O . LYS A 1 142 ? 8.898 5.223 -6.613 1 89.62 142 LYS A O 1
ATOM 1134 N N . GLN A 1 143 ? 7.441 6.125 -5.297 1 91.56 143 GLN A N 1
ATOM 1135 C CA . GLN A 1 143 ? 8.414 7.094 -4.801 1 91.56 143 GLN A CA 1
ATOM 1136 C C . GLN A 1 143 ? 9.469 6.418 -3.93 1 91.56 143 GLN A C 1
ATOM 1138 O O . GLN A 1 143 ? 10.656 6.727 -4.031 1 91.56 143 GLN A O 1
ATOM 1143 N N . VAL A 1 144 ? 9.086 5.52 -3.129 1 89.12 144 VAL A N 1
ATOM 1144 C CA . VAL A 1 144 ? 10.039 4.801 -2.291 1 89.12 144 VAL A CA 1
ATOM 1145 C C . VAL A 1 144 ? 10.969 3.969 -3.166 1 89.12 144 VAL A C 1
ATOM 1147 O O . VAL A 1 144 ? 12.188 3.982 -2.975 1 89.12 144 VAL A O 1
ATOM 1150 N N . ALA A 1 145 ? 10.375 3.209 -4.078 1 84.56 145 ALA A N 1
ATOM 1151 C CA . ALA A 1 145 ? 11.172 2.396 -5 1 84.56 145 ALA A CA 1
ATOM 1152 C C . ALA A 1 145 ? 12.117 3.266 -5.824 1 84.56 145 ALA A C 1
ATOM 1154 O O . ALA A 1 145 ? 13.242 2.865 -6.113 1 84.56 145 ALA A O 1
ATOM 1155 N N . GLY A 1 146 ? 11.664 4.398 -6.254 1 84.06 146 GLY A N 1
ATOM 1156 C CA . GLY A 1 146 ? 12.5 5.328 -6.996 1 84.06 146 GLY A CA 1
ATOM 1157 C C . GLY A 1 146 ? 13.711 5.805 -6.211 1 84.06 146 GLY A C 1
ATOM 1158 O O . GLY A 1 146 ? 14.789 5.996 -6.781 1 84.06 146 GLY A O 1
ATOM 1159 N N . LEU A 1 147 ? 13.539 5.996 -4.996 1 80.88 147 LEU A N 1
ATOM 1160 C CA . LEU A 1 147 ? 14.656 6.391 -4.141 1 80.88 147 LEU A CA 1
ATOM 1161 C C . LEU A 1 147 ? 15.633 5.238 -3.957 1 80.88 147 LEU A C 1
ATOM 1163 O O . LEU A 1 147 ? 16.828 5.461 -3.748 1 80.88 147 LEU A O 1
ATOM 1167 N N . THR A 1 148 ? 15.094 4.062 -3.971 1 72.44 148 THR A N 1
ATOM 1168 C CA . THR A 1 148 ? 15.883 2.859 -3.738 1 72.44 148 THR A CA 1
ATOM 1169 C C . THR A 1 148 ? 16.672 2.475 -4.992 1 72.44 148 THR A C 1
ATOM 1171 O O . THR A 1 148 ? 17.844 2.107 -4.91 1 72.44 148 THR A O 1
ATOM 1174 N N . PHE A 1 149 ? 16.078 2.48 -6.105 1 63.09 149 PHE A N 1
ATOM 1175 C CA . PHE A 1 149 ? 16.688 1.952 -7.32 1 63.09 149 PHE A CA 1
ATOM 1176 C C . PHE A 1 149 ? 17.328 3.072 -8.141 1 63.09 149 PHE A C 1
ATOM 1178 O O . PHE A 1 149 ? 18.031 2.811 -9.117 1 63.09 149 PHE A O 1
ATOM 1185 N N . SER A 1 150 ? 17.062 4.363 -7.996 1 55.38 150 SER A N 1
ATOM 1186 C CA . SER A 1 150 ? 17.781 5.406 -8.711 1 55.38 150 SER A CA 1
ATOM 1187 C C . SER A 1 150 ? 19.25 5.441 -8.305 1 55.38 150 SER A C 1
ATOM 1189 O O . SER A 1 150 ? 19.562 5.574 -7.121 1 55.38 150 SER A O 1
ATOM 1191 N N . ARG A 1 151 ? 20.156 4.875 -9.156 1 45.91 151 ARG A N 1
ATOM 1192 C CA . ARG A 1 151 ? 21.609 4.992 -9.203 1 45.91 151 ARG A CA 1
ATOM 1193 C C . ARG A 1 151 ? 22.062 6.422 -8.906 1 45.91 151 ARG A C 1
ATOM 1195 O O . ARG A 1 151 ? 23.25 6.688 -8.742 1 45.91 151 ARG A O 1
ATOM 1202 N N . GLU A 1 152 ? 21.484 7.426 -9.031 1 39.22 152 GLU A N 1
ATOM 1203 C CA . GLU A 1 152 ? 22.156 8.711 -8.844 1 39.22 152 GLU A CA 1
ATOM 1204 C C . GLU A 1 152 ? 22.375 9.008 -7.363 1 39.22 152 GLU A C 1
ATOM 1206 O O . GLU A 1 152 ? 21.5 9.562 -6.703 1 39.22 152 GLU A O 1
ATOM 1211 N N . LYS A 1 153 ? 22.859 8.094 -6.66 1 42.44 153 LYS A N 1
ATOM 1212 C CA . LYS A 1 153 ? 23.328 8.547 -5.355 1 42.44 153 LYS A CA 1
ATOM 1213 C C . LYS A 1 153 ? 24.141 9.836 -5.48 1 42.44 153 LYS A C 1
ATOM 1215 O O . LYS A 1 153 ? 24.906 9.992 -6.426 1 42.44 153 LYS A O 1
ATOM 1220 N N . PRO A 1 154 ? 23.969 10.898 -4.77 1 35.41 154 PRO A N 1
ATOM 1221 C CA . PRO A 1 154 ? 24.938 11.992 -4.852 1 35.41 154 PRO A CA 1
ATOM 1222 C C . PRO A 1 154 ? 26.359 11.531 -4.535 1 35.41 154 PRO A C 1
ATOM 1224 O O . PRO A 1 154 ? 26.578 10.828 -3.547 1 35.41 154 PRO A O 1
ATOM 1227 N N . VAL A 1 155 ? 27.172 11.172 -5.453 1 32.72 155 VAL A N 1
ATOM 1228 C CA . VAL A 1 155 ? 28.609 11.148 -5.223 1 32.72 155 VAL A CA 1
ATOM 1229 C C . VAL A 1 155 ? 29.047 12.406 -4.477 1 32.72 155 VAL A C 1
ATOM 1231 O O . VAL A 1 155 ? 28.938 13.516 -5.004 1 32.72 155 VAL A O 1
ATOM 1234 N N . PHE A 1 156 ? 28.797 12.414 -3.176 1 31.2 156 PHE A N 1
ATOM 1235 C CA . PHE A 1 156 ? 29.484 13.492 -2.49 1 31.2 156 PHE A CA 1
ATOM 1236 C C . PHE A 1 156 ? 30.984 13.422 -2.744 1 31.2 156 PHE A C 1
ATOM 1238 O O . PHE A 1 156 ? 31.578 12.344 -2.648 1 31.2 156 PHE A O 1
ATOM 1245 N N . PRO A 1 157 ? 31.5 14.375 -3.461 1 31.53 157 PRO A N 1
ATOM 1246 C CA . PRO A 1 157 ? 32.938 14.445 -3.658 1 31.53 157 PRO A CA 1
ATOM 1247 C C . PRO A 1 157 ? 33.75 14.227 -2.367 1 31.53 157 PRO A C 1
ATOM 1249 O O . PRO A 1 157 ? 33.406 14.82 -1.336 1 31.53 157 PRO A O 1
ATOM 1252 N N . THR A 1 158 ? 34.031 13.094 -2.193 1 29.34 158 THR A N 1
ATOM 1253 C CA . THR A 1 158 ? 35.062 13.016 -1.155 1 29.34 158 THR A CA 1
ATOM 1254 C C . THR A 1 158 ? 36.156 14.055 -1.389 1 29.34 158 THR A C 1
ATOM 1256 O O . THR A 1 158 ? 36.688 14.164 -2.494 1 29.34 158 THR A O 1
ATOM 1259 N N . LYS A 1 159 ? 36 15.086 -0.616 1 29.17 159 LYS A N 1
ATOM 1260 C CA . LYS A 1 159 ? 37.219 15.922 -0.62 1 29.17 159 LYS A CA 1
ATOM 1261 C C . LYS A 1 159 ? 38.469 15.07 -0.59 1 29.17 159 LYS A C 1
ATOM 1263 O O . LYS A 1 159 ? 38.656 14.227 0.295 1 29.17 159 LYS A O 1
ATOM 1268 N N . ARG A 1 160 ? 39.219 15.094 -1.777 1 20.67 160 ARG A N 1
ATOM 1269 C CA . ARG A 1 160 ? 40.656 14.828 -1.687 1 20.67 160 ARG A CA 1
ATOM 1270 C C . ARG A 1 160 ? 41.375 15.906 -0.875 1 20.67 160 ARG A C 1
ATOM 1272 O O . ARG A 1 160 ? 41.062 17.094 -1.033 1 20.67 160 ARG A O 1
ATOM 1279 N N . MET B 1 1 ? 25.438 -33.875 -14.648 1 32.91 1 MET B N 1
ATOM 1280 C CA . MET B 1 1 ? 25.391 -32.656 -13.859 1 32.91 1 MET B CA 1
ATOM 1281 C C . MET B 1 1 ? 24 -32 -13.945 1 32.91 1 MET B C 1
ATOM 1283 O O . MET B 1 1 ? 23.531 -31.672 -15.031 1 32.91 1 MET B O 1
ATOM 1287 N N . GLU B 1 2 ? 22.969 -32.344 -13.219 1 40 2 GLU B N 1
ATOM 1288 C CA . GLU B 1 2 ? 21.547 -32.062 -13.367 1 40 2 GLU B CA 1
ATOM 1289 C C . GLU B 1 2 ? 21.312 -30.562 -13.477 1 40 2 GLU B C 1
ATOM 1291 O O . GLU B 1 2 ? 21.922 -29.766 -12.742 1 40 2 GLU B O 1
ATOM 1296 N N . ASP B 1 3 ? 21.109 -30.016 -14.57 1 46.66 3 ASP B N 1
ATOM 1297 C CA . ASP B 1 3 ? 20.938 -28.609 -14.93 1 46.66 3 ASP B CA 1
ATOM 1298 C C . ASP B 1 3 ? 20.062 -27.875 -13.914 1 46.66 3 ASP B C 1
ATOM 1300 O O . ASP B 1 3 ? 18.875 -28.172 -13.789 1 46.66 3 ASP B O 1
ATOM 1304 N N . VAL B 1 4 ? 20.516 -27.641 -12.773 1 53.44 4 VAL B N 1
ATOM 1305 C CA . VAL B 1 4 ? 19.781 -27 -11.688 1 53.44 4 VAL B CA 1
ATOM 1306 C C . VAL B 1 4 ? 19.047 -25.766 -12.219 1 53.44 4 VAL B C 1
ATOM 1308 O O . VAL B 1 4 ? 19.672 -24.875 -12.805 1 53.44 4 VAL B O 1
ATOM 1311 N N . LYS B 1 5 ? 17.734 -25.938 -12.453 1 66.5 5 LYS B N 1
ATOM 1312 C CA . LYS B 1 5 ? 16.891 -24.875 -12.992 1 66.5 5 LYS B CA 1
ATOM 1313 C C . LYS B 1 5 ? 17.047 -23.594 -12.188 1 66.5 5 LYS B C 1
ATOM 1315 O O . LYS B 1 5 ? 16.922 -23.609 -10.961 1 66.5 5 LYS B O 1
ATOM 1320 N N . LYS B 1 6 ? 17.609 -22.625 -12.75 1 79.44 6 LYS B N 1
ATOM 1321 C CA . LYS B 1 6 ? 17.812 -21.297 -12.172 1 79.44 6 LYS B CA 1
ATOM 1322 C C . LYS B 1 6 ? 16.484 -20.719 -11.672 1 79.44 6 LYS B C 1
ATOM 1324 O O . LYS B 1 6 ? 15.453 -20.875 -12.32 1 79.44 6 LYS B O 1
ATOM 1329 N N . SER B 1 7 ? 16.609 -20.25 -10.484 1 87.06 7 SER B N 1
ATOM 1330 C CA . SER B 1 7 ? 15.43 -19.641 -9.883 1 87.06 7 SER B CA 1
ATOM 1331 C C . SER B 1 7 ? 14.961 -18.422 -10.68 1 87.06 7 SER B C 1
ATOM 1333 O O . SER B 1 7 ? 15.781 -17.609 -11.117 1 87.06 7 SER B O 1
ATOM 1335 N N . LYS B 1 8 ? 13.672 -18.453 -10.891 1 92 8 LYS B N 1
ATOM 1336 C CA . LYS B 1 8 ? 13.094 -17.266 -11.508 1 92 8 LYS B CA 1
ATOM 1337 C C . LYS B 1 8 ? 12.68 -16.234 -10.461 1 92 8 LYS B C 1
ATOM 1339 O O . LYS B 1 8 ? 12.555 -15.047 -10.758 1 92 8 LYS B O 1
ATOM 1344 N N . LEU B 1 9 ? 12.523 -16.734 -9.273 1 94.56 9 LEU B N 1
ATOM 1345 C CA . LEU B 1 9 ? 12.039 -15.883 -8.195 1 94.56 9 LEU B CA 1
ATOM 1346 C C . LEU B 1 9 ? 13.18 -15.086 -7.578 1 94.56 9 LEU B C 1
ATOM 1348 O O . LEU B 1 9 ? 13 -13.93 -7.195 1 94.56 9 LEU B O 1
ATOM 1352 N N . TYR B 1 10 ? 14.312 -15.758 -7.555 1 91.31 10 TYR B N 1
ATOM 1353 C CA . TYR B 1 10 ? 15.398 -15.172 -6.777 1 91.31 10 TYR B CA 1
ATOM 1354 C C . TYR B 1 10 ? 16.641 -14.992 -7.633 1 91.31 10 TYR B C 1
ATOM 1356 O O . TYR B 1 10 ? 16.859 -15.727 -8.594 1 91.31 10 TYR B O 1
ATOM 1364 N N . THR B 1 11 ? 17.438 -13.953 -7.281 1 86.62 11 THR B N 1
ATOM 1365 C CA . THR B 1 11 ? 18.734 -13.781 -7.906 1 86.62 11 THR B CA 1
ATOM 1366 C C . THR B 1 11 ? 19.672 -14.938 -7.555 1 86.62 11 THR B C 1
ATOM 1368 O O . THR B 1 11 ? 19.75 -15.344 -6.395 1 86.62 11 THR B O 1
ATOM 1371 N N . PRO B 1 12 ? 20.078 -15.469 -8.664 1 73.94 12 PRO B N 1
ATOM 1372 C CA . PRO B 1 12 ? 20.922 -16.656 -8.469 1 73.94 12 PRO B CA 1
ATOM 1373 C C . PRO B 1 12 ? 22 -16.438 -7.422 1 73.94 12 PRO B C 1
ATOM 1375 O O . PRO B 1 12 ? 22.625 -15.375 -7.375 1 73.94 12 PRO B O 1
ATOM 1378 N N . SER B 1 13 ? 21.75 -16.844 -6.27 1 64.44 13 SER B N 1
ATOM 1379 C CA . SER B 1 13 ? 22.891 -16.938 -5.367 1 64.44 13 SER B CA 1
ATOM 1380 C C . SER B 1 13 ? 23.516 -18.328 -5.422 1 64.44 13 SER B C 1
ATOM 1382 O O . SER B 1 13 ? 22.828 -19.312 -5.648 1 64.44 13 SER B O 1
ATOM 1384 N N . LEU B 1 14 ? 24.797 -18.391 -5.848 1 54.38 14 LEU B N 1
ATOM 1385 C CA . LEU B 1 14 ? 25.594 -19.609 -6.016 1 54.38 14 LEU B CA 1
ATOM 1386 C C . LEU B 1 14 ? 25.203 -20.641 -4.973 1 54.38 14 LEU B C 1
ATOM 1388 O O . LEU B 1 14 ? 25.25 -21.844 -5.25 1 54.38 14 LEU B O 1
ATOM 1392 N N . LEU B 1 15 ? 24.969 -20.156 -3.768 1 52.22 15 LEU B N 1
ATOM 1393 C CA . LEU B 1 15 ? 24.984 -21.125 -2.684 1 52.22 15 LEU B CA 1
ATOM 1394 C C . LEU B 1 15 ? 23.578 -21.547 -2.297 1 52.22 15 LEU B C 1
ATOM 1396 O O . LEU B 1 15 ? 23.391 -22.5 -1.542 1 52.22 15 LEU B O 1
ATOM 1400 N N . GLU B 1 16 ? 22.578 -20.828 -2.932 1 61.78 16 GLU B N 1
ATOM 1401 C CA . GLU B 1 16 ? 21.359 -21.094 -2.176 1 61.78 16 GLU B CA 1
ATOM 1402 C C . GLU B 1 16 ? 20.422 -22 -2.953 1 61.78 16 GLU B C 1
ATOM 1404 O O . GLU B 1 16 ? 20.219 -21.812 -4.152 1 61.78 16 GLU B O 1
ATOM 1409 N N . THR B 1 17 ? 20.312 -23.219 -2.43 1 65.62 17 THR B N 1
ATOM 1410 C CA . THR B 1 17 ? 19.281 -24.156 -2.844 1 65.62 17 THR B CA 1
ATOM 1411 C C . THR B 1 17 ? 17.891 -23.516 -2.734 1 65.62 17 THR B C 1
ATOM 1413 O O . THR B 1 17 ? 17.688 -22.609 -1.922 1 65.62 17 THR B O 1
ATOM 1416 N N . LYS B 1 18 ? 17.078 -23.984 -3.711 1 77.5 18 LYS B N 1
ATOM 1417 C CA . LYS B 1 18 ? 15.68 -23.547 -3.629 1 77.5 18 LYS B CA 1
ATOM 1418 C C . LYS B 1 18 ? 15.102 -23.828 -2.244 1 77.5 18 LYS B C 1
ATOM 1420 O O . LYS B 1 18 ? 15.344 -24.891 -1.662 1 77.5 18 LYS B O 1
ATOM 1425 N N . ASP B 1 19 ? 14.477 -22.797 -1.851 1 83 19 ASP B N 1
ATOM 1426 C CA . ASP B 1 19 ? 13.828 -23.047 -0.569 1 83 19 ASP B CA 1
ATOM 1427 C C . ASP B 1 19 ? 12.5 -23.781 -0.762 1 83 19 ASP B C 1
ATOM 1429 O O . ASP B 1 19 ? 12.102 -24.062 -1.893 1 83 19 ASP B O 1
ATOM 1433 N N . GLU B 1 20 ? 11.984 -24.203 0.286 1 89.38 20 GLU B N 1
ATOM 1434 C CA . GLU B 1 20 ? 10.773 -25.016 0.287 1 89.38 20 GLU B CA 1
ATOM 1435 C C . GLU B 1 20 ? 9.617 -24.297 -0.386 1 89.38 20 GLU B C 1
ATOM 1437 O O . GLU B 1 20 ? 8.812 -24.906 -1.097 1 89.38 20 GLU B O 1
ATOM 1442 N N . VAL B 1 21 ? 9.57 -23.094 -0.248 1 90.94 21 VAL B N 1
ATOM 1443 C CA . VAL B 1 21 ? 8.461 -22.312 -0.775 1 90.94 21 VAL B CA 1
ATOM 1444 C C . VAL B 1 21 ? 8.555 -22.25 -2.299 1 90.94 21 VAL B C 1
ATOM 1446 O O . VAL B 1 21 ? 7.559 -22.453 -2.994 1 90.94 21 VAL B O 1
ATOM 1449 N N . GLU B 1 22 ? 9.688 -21.984 -2.717 1 92.19 22 GLU B N 1
ATOM 1450 C CA . GLU B 1 22 ? 9.891 -21.938 -4.164 1 92.19 22 GLU B CA 1
ATOM 1451 C C . GLU B 1 22 ? 9.562 -23.281 -4.812 1 92.19 22 GLU B C 1
ATOM 1453 O O . GLU B 1 22 ? 8.953 -23.328 -5.883 1 92.19 22 GLU B O 1
ATOM 1458 N N . GLU B 1 23 ? 9.938 -24.297 -4.18 1 93.25 23 GLU B N 1
ATOM 1459 C CA . GLU B 1 23 ? 9.656 -25.641 -4.699 1 93.25 23 GLU B CA 1
ATOM 1460 C C . GLU B 1 23 ? 8.156 -25.906 -4.766 1 93.25 23 GLU B C 1
ATOM 1462 O O . GLU B 1 23 ? 7.668 -26.484 -5.73 1 93.25 23 GLU B O 1
ATOM 1467 N N . LYS B 1 24 ? 7.484 -25.531 -3.773 1 95.94 24 LYS B N 1
ATOM 1468 C CA . LYS B 1 24 ? 6.035 -25.672 -3.74 1 95.94 24 LYS B CA 1
ATOM 1469 C C . LYS B 1 24 ? 5.367 -24.859 -4.84 1 95.94 24 LYS B C 1
ATOM 1471 O O . LYS B 1 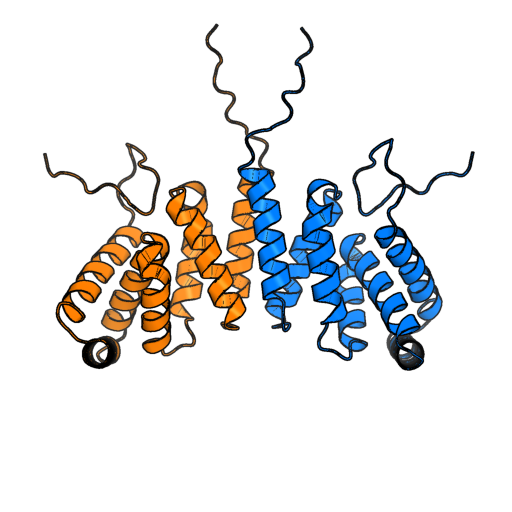24 ? 4.43 -25.328 -5.488 1 95.94 24 LYS B O 1
ATOM 1476 N N . MET B 1 25 ? 5.883 -23.75 -5.098 1 97.19 25 MET B N 1
ATOM 1477 C CA . MET B 1 25 ? 5.344 -22.875 -6.137 1 97.19 25 MET B CA 1
ATOM 1478 C C . MET B 1 25 ? 5.582 -23.469 -7.52 1 97.19 25 MET B C 1
ATOM 1480 O O . MET B 1 25 ? 4.684 -23.469 -8.367 1 97.19 25 MET B O 1
ATOM 1484 N N . GLU B 1 26 ? 6.727 -24 -7.695 1 96.19 26 GLU B N 1
ATOM 1485 C CA . GLU B 1 26 ? 7.055 -24.609 -8.977 1 96.19 26 GLU B CA 1
ATOM 1486 C C . GLU B 1 26 ? 6.215 -25.859 -9.227 1 96.19 26 GLU B C 1
ATOM 1488 O O . GLU B 1 26 ? 5.73 -26.062 -10.344 1 96.19 26 GLU B O 1
ATOM 1493 N N . SER B 1 27 ? 6.133 -26.625 -8.203 1 97.19 27 SER B N 1
ATOM 1494 C 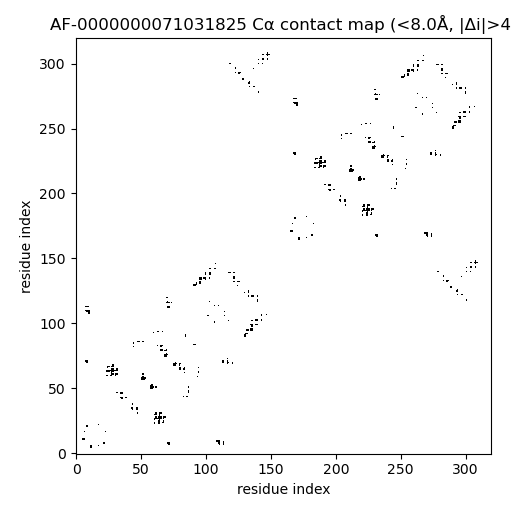CA . SER B 1 27 ? 5.289 -27.797 -8.312 1 97.19 27 SER B CA 1
ATOM 1495 C C . SER B 1 27 ? 3.846 -27.422 -8.625 1 97.19 27 SER B C 1
ATOM 1497 O O . SER B 1 27 ? 3.199 -28.062 -9.461 1 97.19 27 SER B O 1
ATOM 1499 N N . GLY B 1 28 ? 3.346 -26.438 -7.988 1 98.38 28 GLY B N 1
ATOM 1500 C CA . GLY B 1 28 ? 2.006 -25.953 -8.258 1 98.38 28 GLY B CA 1
ATOM 1501 C C . GLY B 1 28 ? 1.836 -25.422 -9.672 1 98.38 28 GLY B C 1
ATOM 1502 O O . GLY B 1 28 ? 0.793 -25.625 -10.297 1 98.38 28 GLY B O 1
ATOM 1503 N N . PHE B 1 29 ? 2.822 -24.797 -10.086 1 98.12 29 PHE B N 1
ATOM 1504 C CA . PHE B 1 29 ? 2.803 -24.281 -11.445 1 98.12 29 PHE B CA 1
ATOM 1505 C C . PHE B 1 29 ? 2.701 -25.422 -12.453 1 98.12 29 PHE B C 1
ATOM 1507 O O . PHE B 1 29 ? 1.947 -25.328 -13.43 1 98.12 29 PHE B O 1
ATOM 1514 N N . GLU B 1 30 ? 3.449 -26.406 -12.227 1 97.69 30 GLU B N 1
ATOM 1515 C CA . GLU B 1 30 ? 3.393 -27.562 -13.109 1 97.69 30 GLU B CA 1
ATOM 1516 C C . GLU B 1 30 ? 1.998 -28.188 -13.117 1 97.69 30 GLU B C 1
ATOM 1518 O O . GLU B 1 30 ? 1.473 -28.531 -14.18 1 97.69 30 GLU B O 1
ATOM 1523 N N . ALA B 1 31 ? 1.455 -28.359 -11.969 1 98.06 31 ALA B N 1
ATOM 1524 C CA . ALA B 1 31 ? 0.105 -28.891 -11.852 1 98.06 31 ALA B CA 1
ATOM 1525 C C . ALA B 1 31 ? -0.907 -28.016 -12.578 1 98.06 31 ALA B C 1
ATOM 1527 O O . ALA B 1 31 ? -1.708 -28.5 -13.375 1 98.06 31 ALA B O 1
ATOM 1528 N N . TYR B 1 32 ? -0.84 -26.734 -12.359 1 98.12 32 TYR B N 1
ATOM 1529 C CA . TYR B 1 32 ? -1.716 -25.75 -12.992 1 98.12 32 TYR B CA 1
ATOM 1530 C C . TYR B 1 32 ? -1.599 -25.812 -14.508 1 98.12 32 TYR B C 1
ATOM 1532 O O . TYR B 1 32 ? -2.609 -25.875 -15.211 1 98.12 32 TYR B O 1
ATOM 1540 N N . SER B 1 33 ? -0.351 -25.859 -14.977 1 97.69 33 SER B N 1
ATOM 1541 C CA . SER B 1 33 ? -0.092 -25.875 -16.406 1 97.69 33 SER B CA 1
ATOM 1542 C C . SER B 1 33 ? -0.672 -27.125 -17.062 1 97.69 33 SER B C 1
ATOM 1544 O O . SER B 1 33 ? -1.206 -27.062 -18.172 1 97.69 33 SER B O 1
ATOM 1546 N N . LYS B 1 34 ? -0.537 -28.156 -16.359 1 97.69 34 LYS B N 1
ATOM 1547 C CA . LYS B 1 34 ? -1.061 -29.422 -16.875 1 97.69 34 LYS B CA 1
ATOM 1548 C C . LYS B 1 34 ? -2.582 -29.375 -16.984 1 97.69 34 LYS B C 1
ATOM 1550 O O . LYS B 1 34 ? -3.154 -29.875 -17.953 1 97.69 34 LYS B O 1
ATOM 1555 N N . ILE B 1 35 ? -3.256 -28.812 -16.078 1 97.44 35 ILE B N 1
ATOM 1556 C CA . ILE B 1 35 ? -4.711 -28.766 -16 1 97.44 35 ILE B CA 1
ATOM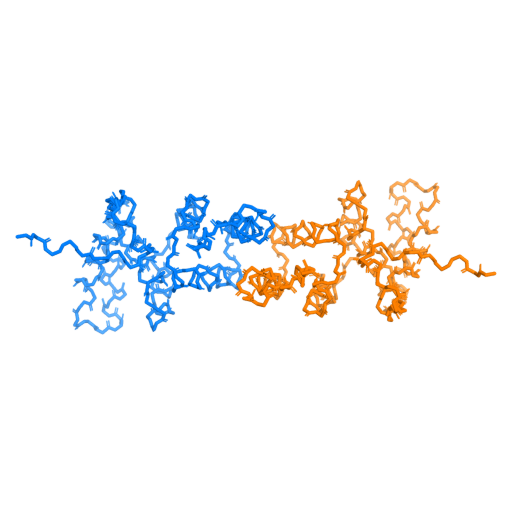 1557 C C . ILE B 1 35 ? -5.262 -27.938 -17.156 1 97.44 35 ILE B C 1
ATOM 1559 O O . ILE B 1 35 ? -6.24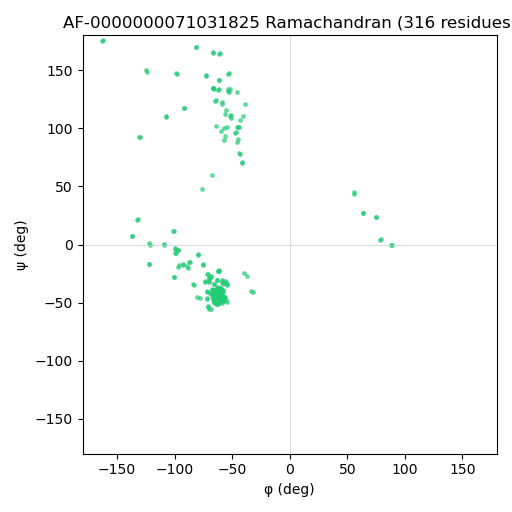2 -28.328 -17.797 1 97.44 35 ILE B O 1
ATOM 1563 N N . ILE B 1 36 ? -4.641 -26.844 -17.484 1 97.25 36 ILE B N 1
ATOM 1564 C CA . ILE B 1 36 ? -5.273 -25.906 -18.422 1 97.25 36 ILE B CA 1
ATOM 1565 C C . ILE B 1 36 ? -4.75 -26.141 -19.828 1 97.25 36 ILE B C 1
ATOM 1567 O O . ILE B 1 36 ? -5.215 -25.531 -20.781 1 97.25 36 ILE B O 1
ATOM 1571 N N . ASN B 1 37 ? -3.768 -27.062 -19.922 1 96.75 37 ASN B N 1
ATOM 1572 C CA . ASN B 1 37 ? -3.115 -27.281 -21.203 1 96.75 37 ASN B CA 1
ATOM 1573 C C . ASN B 1 37 ? -4.117 -27.703 -22.281 1 96.75 37 ASN B C 1
ATOM 1575 O O . ASN B 1 37 ? -4.844 -28.688 -22.094 1 96.75 37 ASN B O 1
ATOM 1579 N N . GLY B 1 38 ? -4.227 -26.938 -23.375 1 96.44 38 GLY B N 1
ATOM 1580 C CA . GLY B 1 38 ? -5.059 -27.297 -24.516 1 96.44 38 GLY B CA 1
ATOM 1581 C C . GLY B 1 38 ? -6.531 -27 -24.297 1 96.44 38 GLY B C 1
ATOM 1582 O O . GLY B 1 38 ? -7.379 -27.391 -25.109 1 96.44 38 GLY B O 1
ATOM 1583 N N . LEU B 1 39 ? -6.879 -26.406 -23.234 1 97.06 39 LEU B N 1
ATOM 1584 C CA . LEU B 1 39 ? -8.281 -26.141 -22.922 1 97.06 39 LEU B CA 1
ATOM 1585 C C . LEU B 1 39 ? -8.648 -24.703 -23.297 1 97.06 39 LEU B C 1
ATOM 1587 O O . LEU B 1 39 ? -7.809 -23.812 -23.234 1 97.06 39 LEU B O 1
ATOM 1591 N N . SER B 1 40 ? -9.898 -24.578 -23.688 1 96.19 40 SER B N 1
ATOM 1592 C CA . SER B 1 40 ? -10.461 -23.234 -23.797 1 96.19 40 SER B CA 1
ATOM 1593 C C . SER B 1 40 ? -10.57 -22.578 -22.422 1 96.19 40 SER B C 1
ATOM 1595 O O . SER B 1 40 ? -10.461 -23.234 -21.406 1 96.19 40 SER B O 1
ATOM 1597 N N . GLU B 1 41 ? -10.758 -21.312 -22.391 1 94 41 GLU B N 1
ATOM 1598 C CA . GLU B 1 41 ? -10.875 -20.578 -21.141 1 94 41 GLU B CA 1
ATOM 1599 C C . GLU B 1 41 ? -11.969 -21.172 -20.25 1 94 41 GLU B C 1
ATOM 1601 O O . GLU B 1 41 ? -11.766 -21.359 -19.047 1 94 41 GLU B O 1
ATOM 1606 N N . ARG B 1 42 ? -13.133 -21.375 -20.875 1 94.94 42 ARG B N 1
ATOM 1607 C CA . ARG B 1 42 ? -14.258 -21.922 -20.125 1 94.94 42 ARG B CA 1
ATOM 1608 C C . ARG B 1 42 ? -13.938 -23.312 -19.578 1 94.94 42 ARG B C 1
ATOM 1610 O O . ARG B 1 42 ? -14.219 -23.609 -18.422 1 94.94 42 ARG B O 1
ATOM 1617 N N . GLU B 1 43 ? -13.312 -24.125 -20.406 1 97 43 GLU B N 1
ATOM 1618 C CA . GLU B 1 43 ? -12.938 -25.469 -19.984 1 97 43 GLU B CA 1
ATOM 1619 C C . GLU B 1 43 ? -11.883 -25.438 -18.875 1 97 43 GLU B C 1
ATOM 1621 O O . GLU B 1 43 ? -11.914 -26.266 -17.969 1 97 43 GLU B O 1
ATOM 1626 N N . ALA B 1 44 ? -11.008 -24.531 -19.031 1 96.75 44 ALA B N 1
ATOM 1627 C CA . ALA B 1 44 ? -9.969 -24.359 -18.031 1 96.75 44 ALA B CA 1
ATOM 1628 C C . ALA B 1 44 ? -10.57 -23.984 -16.672 1 96.75 44 ALA B C 1
ATOM 1630 O O . ALA B 1 44 ? -10.211 -24.562 -15.648 1 96.75 44 ALA B O 1
ATOM 1631 N N . HIS B 1 45 ? -11.508 -23.062 -16.672 1 95.56 45 HIS B N 1
ATOM 1632 C CA . HIS B 1 45 ? -12.164 -22.641 -15.438 1 95.56 45 HIS B CA 1
ATOM 1633 C C . HIS B 1 45 ? -12.891 -23.797 -14.773 1 95.56 45 HIS B C 1
ATOM 1635 O O . HIS B 1 45 ? -12.812 -23.969 -13.555 1 95.56 45 HIS B O 1
ATOM 1641 N N . ASP B 1 46 ? -13.539 -24.578 -15.625 1 97 46 ASP B N 1
ATOM 1642 C CA . ASP B 1 46 ? -14.25 -25.734 -15.109 1 97 46 ASP B CA 1
ATOM 1643 C C . ASP B 1 46 ? -13.281 -26.75 -14.492 1 97 46 ASP B C 1
ATOM 1645 O O . ASP B 1 46 ? -13.531 -27.266 -13.414 1 97 46 ASP B O 1
ATOM 1649 N N . ALA B 1 47 ? -12.227 -26.969 -15.164 1 97.75 47 ALA B N 1
ATOM 1650 C CA . ALA B 1 47 ? -11.227 -27.938 -14.711 1 97.75 47 ALA B CA 1
ATOM 1651 C C . ALA B 1 47 ? -10.562 -27.469 -13.422 1 97.75 47 ALA B C 1
ATOM 1653 O O . ALA B 1 47 ? -10.367 -28.25 -12.492 1 97.75 47 ALA B O 1
ATOM 1654 N N . LEU B 1 48 ? -10.227 -26.203 -13.359 1 97.81 48 LEU B N 1
ATOM 1655 C CA . LEU B 1 48 ? -9.602 -25.641 -12.172 1 97.81 48 LEU B CA 1
ATOM 1656 C C . LEU B 1 48 ? -10.539 -25.719 -10.969 1 97.81 48 LEU B C 1
ATOM 1658 O O . LEU B 1 48 ? -10.141 -26.141 -9.891 1 97.81 48 LEU B O 1
ATOM 1662 N N . THR B 1 49 ? -11.773 -25.344 -11.227 1 96.81 49 THR B N 1
ATOM 1663 C CA . THR B 1 49 ? -12.766 -25.344 -10.156 1 96.81 49 THR B CA 1
ATOM 1664 C C . THR B 1 49 ? -12.961 -26.766 -9.617 1 96.81 49 THR B C 1
ATOM 1666 O O . THR B 1 49 ? -13.031 -26.969 -8.406 1 96.81 49 THR B O 1
ATOM 1669 N N . ALA B 1 50 ? -13.023 -27.688 -10.484 1 97.38 50 ALA B N 1
ATOM 1670 C CA . ALA B 1 50 ? -13.172 -29.078 -10.086 1 97.38 50 ALA B CA 1
ATOM 1671 C C . ALA B 1 50 ? -11.969 -29.562 -9.273 1 97.38 50 ALA B C 1
ATOM 1673 O O . ALA B 1 50 ? -12.125 -30.25 -8.266 1 97.38 50 ALA B O 1
ATOM 1674 N N . THR B 1 51 ? -10.852 -29.219 -9.703 1 97.5 51 THR B N 1
ATOM 1675 C CA . THR B 1 51 ? -9.625 -29.656 -9.047 1 97.5 51 THR B CA 1
ATOM 1676 C C . THR B 1 51 ? -9.516 -29.047 -7.648 1 97.5 51 THR B C 1
ATOM 1678 O O . THR B 1 51 ? -9.266 -29.781 -6.68 1 97.5 51 THR B O 1
ATOM 1681 N N . VAL B 1 52 ? -9.719 -27.734 -7.508 1 97.38 52 VAL B N 1
ATOM 1682 C CA . VAL B 1 52 ? -9.477 -27.062 -6.238 1 97.38 52 VAL B CA 1
ATOM 1683 C C . VAL B 1 52 ? -10.602 -27.391 -5.254 1 97.38 52 VAL B C 1
ATOM 1685 O O . VAL B 1 52 ? -10.461 -27.172 -4.051 1 97.38 52 VAL B O 1
ATOM 1688 N N . SER B 1 53 ? -11.742 -27.906 -5.777 1 96.62 53 SER B N 1
ATOM 1689 C CA . SER B 1 53 ? -12.867 -28.281 -4.922 1 96.62 53 SER B CA 1
ATOM 1690 C C . SER B 1 53 ? -12.641 -29.641 -4.273 1 96.62 53 SER B C 1
ATOM 1692 O O . SER B 1 53 ? -13.367 -30.016 -3.352 1 96.62 53 SER B O 1
ATOM 1694 N N . ARG B 1 54 ? -11.617 -30.344 -4.676 1 96.81 54 ARG B N 1
ATOM 1695 C CA . ARG B 1 54 ? -11.383 -31.703 -4.199 1 96.81 54 ARG B CA 1
ATOM 1696 C C . ARG B 1 54 ? -10.945 -31.688 -2.738 1 96.81 54 ARG B C 1
ATOM 1698 O O . ARG B 1 54 ? -11.477 -32.438 -1.92 1 96.81 54 ARG B O 1
ATOM 1705 N N . ASN B 1 55 ? -9.93 -30.938 -2.443 1 95.06 55 ASN B N 1
ATOM 1706 C CA . ASN B 1 55 ? -9.453 -30.781 -1.074 1 95.06 55 ASN B CA 1
ATOM 1707 C C . ASN B 1 55 ? -8.555 -29.547 -0.931 1 95.06 55 ASN B C 1
ATOM 1709 O O . ASN B 1 55 ? -8.195 -28.922 -1.925 1 95.06 55 ASN B O 1
ATOM 1713 N N . MET B 1 56 ? -8.172 -29.312 0.326 1 96.44 56 MET B N 1
ATOM 1714 C CA . MET B 1 56 ? -7.395 -28.125 0.644 1 96.44 56 MET B CA 1
ATOM 1715 C C . MET B 1 56 ? -5.984 -28.219 0.077 1 96.44 56 MET B C 1
ATOM 1717 O O . MET B 1 56 ? -5.379 -27.203 -0.279 1 96.44 56 MET B O 1
ATOM 1721 N N . GLN B 1 57 ? -5.5 -29.422 -0.042 1 97.31 57 GLN B N 1
ATOM 1722 C CA . GLN B 1 57 ? -4.152 -29.609 -0.567 1 97.31 57 GLN B CA 1
ATOM 1723 C C . GLN B 1 57 ? -4.066 -29.188 -2.031 1 97.31 57 GLN B C 1
ATOM 1725 O O . GLN B 1 57 ? -3.115 -28.516 -2.432 1 97.31 57 GLN B O 1
ATOM 1730 N N . GLN B 1 58 ? -5.059 -29.641 -2.809 1 97.56 58 GLN B N 1
ATOM 1731 C CA . GLN B 1 58 ? -5.102 -29.266 -4.219 1 97.56 58 GLN B CA 1
ATOM 1732 C C . GLN B 1 58 ? -5.348 -27.766 -4.387 1 97.56 58 GLN B C 1
ATOM 1734 O O . GLN B 1 58 ? -4.766 -27.141 -5.266 1 97.56 58 GLN B O 1
ATOM 1739 N N . TYR B 1 59 ? -6.199 -27.281 -3.549 1 98 59 TYR B N 1
ATOM 1740 C CA . TYR B 1 59 ? -6.449 -25.844 -3.568 1 98 59 TYR B CA 1
ATOM 1741 C C . TYR B 1 59 ? -5.164 -25.062 -3.328 1 98 59 TYR B C 1
ATOM 1743 O O . TYR B 1 59 ? -4.832 -24.141 -4.086 1 98 59 TYR B O 1
ATOM 1751 N N . GLU B 1 60 ? -4.445 -25.453 -2.363 1 98 60 GLU B N 1
ATOM 1752 C CA . GLU B 1 60 ? -3.193 -24.781 -2.031 1 98 60 GLU B CA 1
ATOM 1753 C C . GLU B 1 60 ? -2.172 -24.922 -3.154 1 98 60 GLU B C 1
ATOM 1755 O O . GLU B 1 60 ? -1.48 -23.969 -3.506 1 98 60 GLU B O 1
ATOM 1760 N N . GLU B 1 61 ? -2.1 -26.078 -3.648 1 98.19 61 GLU B N 1
ATOM 1761 C CA . GLU B 1 61 ? -1.125 -26.359 -4.695 1 98.19 61 GLU B CA 1
ATOM 1762 C C . GLU B 1 61 ? -1.357 -25.484 -5.922 1 98.19 61 GLU B C 1
ATOM 1764 O O . GLU B 1 61 ? -0.426 -24.844 -6.422 1 98.19 61 GLU B O 1
ATOM 1769 N N . ILE B 1 62 ? -2.566 -25.422 -6.387 1 98.62 62 ILE B N 1
ATOM 1770 C CA . ILE B 1 62 ? -2.902 -24.641 -7.57 1 98.62 62 ILE B CA 1
ATOM 1771 C C . ILE B 1 62 ? -2.725 -23.156 -7.273 1 98.62 62 ILE B C 1
ATOM 1773 O O . ILE B 1 62 ? -2.221 -22.406 -8.117 1 98.62 62 ILE B O 1
ATOM 1777 N N . THR B 1 63 ? -3.115 -22.766 -6.078 1 98.44 63 THR B N 1
ATOM 1778 C CA . THR B 1 63 ? -2.961 -21.391 -5.645 1 98.44 63 THR B CA 1
ATOM 1779 C C . THR B 1 63 ? -1.495 -20.969 -5.684 1 98.44 63 THR B C 1
ATOM 1781 O O . THR B 1 63 ? -1.162 -19.906 -6.223 1 98.44 63 THR B O 1
ATOM 1784 N N . MET B 1 64 ? -0.621 -21.797 -5.219 1 98.31 64 MET B N 1
ATOM 1785 C CA . MET B 1 64 ? 0.81 -21.516 -5.215 1 98.31 64 MET B CA 1
ATOM 1786 C C . MET B 1 64 ? 1.351 -21.422 -6.637 1 98.31 64 MET B C 1
ATOM 1788 O O . MET B 1 64 ? 2.211 -20.594 -6.93 1 98.31 64 MET B O 1
ATOM 1792 N N . GLY B 1 65 ? 0.881 -22.297 -7.461 1 98.56 65 GLY B N 1
ATOM 1793 C CA . GLY B 1 65 ? 1.272 -22.25 -8.859 1 98.56 65 GLY B CA 1
ATOM 1794 C C . GLY B 1 65 ? 0.884 -20.953 -9.547 1 98.56 65 GLY B C 1
ATOM 1795 O O . GLY B 1 65 ? 1.68 -20.375 -10.289 1 98.56 65 GLY B O 1
ATOM 1796 N N . LEU B 1 66 ? -0.277 -20.516 -9.289 1 98.75 66 LEU B N 1
ATOM 1797 C CA . LEU B 1 66 ? -0.755 -19.266 -9.867 1 98.75 66 LEU B CA 1
ATOM 1798 C C . LEU B 1 66 ? 0.041 -18.078 -9.336 1 98.75 66 LEU B C 1
ATOM 1800 O O . LEU B 1 66 ? 0.376 -17.172 -10.094 1 98.75 66 LEU B O 1
ATOM 1804 N N . MET B 1 67 ? 0.346 -18.125 -8.07 1 98.69 67 MET B N 1
ATOM 1805 C CA . MET B 1 67 ? 1.202 -17.094 -7.508 1 98.69 67 MET B CA 1
ATOM 1806 C C . MET B 1 67 ? 2.566 -17.078 -8.188 1 98.69 67 MET B C 1
ATOM 1808 O O . MET B 1 67 ? 3.129 -16.016 -8.453 1 98.69 67 MET B O 1
ATOM 1812 N N . TYR B 1 68 ? 3.039 -18.234 -8.469 1 98.62 68 TYR B N 1
ATOM 1813 C CA . TYR B 1 68 ? 4.32 -18.359 -9.148 1 98.62 68 TYR B CA 1
ATOM 1814 C C . TYR B 1 68 ? 4.281 -17.672 -10.516 1 98.62 68 TYR B C 1
ATOM 1816 O O . TYR B 1 68 ? 5.195 -16.938 -10.867 1 98.62 68 TYR B O 1
ATOM 1824 N N . VAL B 1 69 ? 3.291 -17.922 -11.234 1 98.69 69 VAL B N 1
ATOM 1825 C CA . VAL B 1 69 ? 3.129 -17.328 -12.555 1 98.69 69 VAL B CA 1
ATOM 1826 C C . VAL B 1 69 ? 3.076 -15.805 -12.422 1 98.69 69 VAL B C 1
ATOM 1828 O O . VAL B 1 69 ? 3.771 -15.086 -13.148 1 98.69 69 VAL B O 1
ATOM 1831 N N . ILE B 1 70 ? 2.305 -15.344 -11.484 1 98.75 70 ILE B N 1
ATOM 1832 C CA . ILE B 1 70 ? 2.119 -13.906 -11.281 1 98.75 70 ILE B CA 1
ATOM 1833 C C . ILE B 1 70 ? 3.465 -13.258 -10.977 1 98.75 70 ILE B C 1
ATOM 1835 O O . ILE B 1 70 ? 3.771 -12.18 -11.492 1 98.75 70 ILE B O 1
ATOM 1839 N N . LEU B 1 71 ? 4.266 -13.922 -10.219 1 98.38 71 LEU B N 1
ATOM 1840 C CA . LEU B 1 71 ? 5.484 -13.32 -9.695 1 98.38 71 LEU B CA 1
ATOM 1841 C C . LEU B 1 71 ? 6.633 -13.461 -10.688 1 98.38 71 LEU B C 1
ATOM 1843 O O . LEU B 1 71 ? 7.645 -12.766 -10.578 1 98.38 71 LEU B O 1
ATOM 1847 N N . THR B 1 72 ? 6.496 -14.352 -11.711 1 97.94 72 THR B N 1
ATOM 1848 C CA . THR B 1 72 ? 7.68 -14.633 -12.523 1 97.94 72 THR B CA 1
ATOM 1849 C C . THR B 1 72 ? 7.422 -14.312 -13.992 1 97.94 72 THR B C 1
ATOM 1851 O O . THR B 1 72 ? 8.359 -14.211 -14.781 1 97.94 72 THR B O 1
ATOM 1854 N N . ASP B 1 73 ? 6.184 -14.188 -14.344 1 98.31 73 ASP B N 1
ATOM 1855 C CA . ASP B 1 73 ? 5.863 -13.977 -15.75 1 98.31 73 ASP B CA 1
ATOM 1856 C C . ASP B 1 73 ? 4.91 -12.797 -15.93 1 98.31 73 ASP B C 1
ATOM 1858 O O . ASP B 1 73 ? 3.693 -12.984 -16 1 98.31 73 ASP B O 1
ATOM 1862 N N . PRO B 1 74 ? 5.461 -11.602 -16.156 1 98.19 74 PRO B N 1
ATOM 1863 C CA . PRO B 1 74 ? 4.629 -10.406 -16.312 1 98.19 74 PRO B CA 1
ATOM 1864 C C . PRO B 1 74 ? 3.588 -10.547 -17.422 1 98.19 74 PRO B C 1
ATOM 1866 O O . PRO B 1 74 ? 2.484 -10.008 -17.312 1 98.19 74 PRO B O 1
ATOM 1869 N N . ALA B 1 75 ? 3.834 -11.258 -18.438 1 98.12 75 ALA B N 1
ATOM 1870 C CA . ALA B 1 75 ? 2.943 -11.383 -19.578 1 98.12 75 ALA B CA 1
ATOM 1871 C C . ALA B 1 75 ? 1.702 -12.203 -19.234 1 98.12 75 ALA B C 1
ATOM 1873 O O . ALA B 1 75 ? 0.639 -12.016 -19.828 1 98.12 75 ALA B O 1
ATOM 1874 N N . LEU B 1 76 ? 1.843 -13.031 -18.281 1 97.88 76 LEU B N 1
ATOM 1875 C CA . LEU B 1 76 ? 0.738 -13.922 -17.938 1 97.88 76 LEU B CA 1
ATOM 1876 C C . LEU B 1 76 ? 0.116 -13.531 -16.594 1 97.88 76 LEU B C 1
ATOM 1878 O O . LEU B 1 76 ? -0.849 -14.148 -16.156 1 97.88 76 LEU B O 1
ATOM 1882 N N . ALA B 1 77 ? 0.615 -12.492 -15.953 1 98.56 77 ALA B N 1
ATOM 1883 C CA . ALA B 1 77 ? 0.246 -12.141 -14.586 1 98.56 77 ALA B CA 1
ATOM 1884 C C . ALA B 1 77 ? -1.24 -11.812 -14.484 1 98.56 77 ALA B C 1
ATOM 1886 O O . ALA B 1 77 ? -1.924 -12.266 -13.562 1 98.56 77 ALA B O 1
ATOM 1887 N N . SER B 1 78 ? -1.723 -11.102 -15.445 1 98.25 78 SER B N 1
ATOM 1888 C CA . SER B 1 78 ? -3.121 -10.688 -15.406 1 98.25 78 SER B CA 1
ATOM 1889 C C . SER B 1 78 ? -4.055 -11.891 -15.523 1 98.25 78 SER B C 1
ATOM 1891 O O . SER B 1 78 ? -5.027 -12.008 -14.773 1 98.25 78 SER B O 1
ATOM 1893 N N . LYS B 1 79 ? -3.811 -12.695 -16.406 1 97.56 79 LYS B N 1
ATOM 1894 C CA . LYS B 1 79 ? -4.625 -13.891 -16.578 1 97.56 79 LYS B CA 1
ATOM 1895 C C . LYS B 1 79 ? -4.562 -14.773 -15.336 1 97.56 79 LYS B C 1
ATOM 1897 O O . LYS B 1 79 ? -5.586 -15.297 -14.891 1 97.56 79 LYS B O 1
ATOM 1902 N N . ALA B 1 80 ? -3.354 -14.992 -14.836 1 98.25 80 ALA B N 1
ATOM 1903 C CA . ALA B 1 80 ? -3.182 -15.82 -13.648 1 98.25 80 ALA B CA 1
ATOM 1904 C C . ALA B 1 80 ? -3.932 -15.227 -12.461 1 98.25 80 ALA B C 1
ATOM 1906 O O . ALA B 1 80 ? -4.5 -15.969 -11.648 1 98.25 80 ALA B O 1
ATOM 1907 N N . TYR B 1 81 ? -3.914 -13.891 -12.352 1 98.44 81 TYR B N 1
ATOM 1908 C CA . TYR B 1 81 ? -4.637 -13.234 -11.266 1 98.44 81 TYR B CA 1
ATOM 1909 C C . TYR B 1 81 ? -6.137 -13.469 -11.391 1 98.44 81 TYR B C 1
ATOM 1911 O O . TYR B 1 81 ? -6.824 -13.695 -10.391 1 98.44 81 TYR B O 1
ATOM 1919 N N . ARG B 1 82 ? -6.66 -13.414 -12.609 1 97.25 82 ARG B N 1
ATOM 1920 C CA . ARG B 1 82 ? -8.07 -13.711 -12.836 1 97.25 82 ARG B CA 1
ATOM 1921 C C . ARG B 1 82 ? -8.406 -15.141 -12.422 1 97.25 82 ARG B C 1
ATOM 1923 O O . ARG B 1 82 ? -9.414 -15.375 -11.75 1 97.25 82 ARG B O 1
ATOM 1930 N N . ASP B 1 83 ? -7.57 -16.062 -12.836 1 97.81 83 ASP B N 1
ATOM 1931 C CA . ASP B 1 83 ? -7.777 -17.453 -12.445 1 97.81 83 ASP B CA 1
ATOM 1932 C C . ASP B 1 83 ? -7.738 -17.625 -10.93 1 97.81 83 ASP B C 1
ATOM 1934 O O . ASP B 1 83 ? -8.562 -18.328 -10.352 1 97.81 83 ASP B O 1
ATOM 1938 N N . LEU B 1 84 ? -6.793 -17 -10.312 1 98.06 84 LEU B N 1
ATOM 1939 C CA . LEU B 1 84 ? -6.617 -17.047 -8.867 1 98.06 84 LEU B CA 1
ATOM 1940 C C . LEU B 1 84 ? -7.871 -16.547 -8.148 1 98.06 84 LEU B C 1
ATOM 1942 O O . LEU B 1 84 ? -8.359 -17.203 -7.219 1 98.06 84 LEU B O 1
ATOM 1946 N N . THR B 1 85 ? -8.367 -15.438 -8.625 1 97.38 85 THR B N 1
ATOM 1947 C CA . THR B 1 85 ? -9.562 -14.836 -8.039 1 97.38 85 THR B CA 1
ATOM 1948 C C . THR B 1 85 ? -10.773 -15.734 -8.258 1 97.38 85 THR B C 1
ATOM 1950 O O . THR B 1 85 ? -11.625 -15.867 -7.379 1 97.38 85 THR B O 1
ATOM 1953 N N . PHE B 1 86 ? -10.766 -16.375 -9.352 1 96.31 86 PHE B N 1
ATOM 1954 C CA . PHE B 1 86 ? -11.883 -17.25 -9.719 1 96.31 86 PHE B CA 1
ATOM 1955 C C . PHE B 1 86 ? -11.945 -18.453 -8.797 1 96.31 86 PHE B C 1
ATOM 1957 O O . PHE B 1 86 ? -13.031 -18.859 -8.383 1 96.31 86 PHE B O 1
ATOM 1964 N N . ILE B 1 87 ? -10.883 -18.953 -8.445 1 97.25 87 ILE B N 1
ATOM 1965 C CA . ILE B 1 87 ? -10.891 -20.219 -7.727 1 97.25 87 ILE B CA 1
ATOM 1966 C C . ILE B 1 87 ? -10.906 -19.969 -6.223 1 97.25 87 ILE B C 1
ATOM 1968 O O . ILE B 1 87 ? -11.148 -20.875 -5.43 1 97.25 87 ILE B O 1
ATOM 1972 N N . SER B 1 88 ? -10.562 -18.781 -5.789 1 96.38 88 SER B N 1
ATOM 1973 C CA . SER B 1 88 ? -10.43 -18.469 -4.371 1 96.38 88 SER B CA 1
ATOM 1974 C C . SER B 1 88 ? -11.75 -18.656 -3.639 1 96.38 88 SER B C 1
ATOM 1976 O O . SER B 1 88 ? -12.805 -18.25 -4.137 1 96.38 88 SER B O 1
ATOM 1978 N N . ARG B 1 89 ? -11.688 -19.172 -2.408 1 90.75 89 ARG B N 1
ATOM 1979 C CA . ARG B 1 89 ? -12.859 -19.422 -1.582 1 90.75 89 ARG B CA 1
ATOM 1980 C C . ARG B 1 89 ? -12.773 -18.672 -0.263 1 90.75 89 ARG B C 1
ATOM 1982 O O . ARG B 1 89 ? -13.648 -18.797 0.594 1 90.75 89 ARG B O 1
ATOM 1989 N N . ASP B 1 90 ? -11.766 -17.953 -0.088 1 95.12 90 ASP B N 1
ATOM 1990 C CA . ASP B 1 90 ? -11.508 -17.328 1.205 1 95.12 90 ASP B CA 1
ATOM 1991 C C . ASP B 1 90 ? -11.148 -15.852 1.037 1 95.12 90 ASP B C 1
ATOM 1993 O O . ASP B 1 90 ? -10.445 -15.281 1.876 1 95.12 90 ASP B O 1
ATOM 1997 N N . GLY B 1 91 ? -11.547 -15.25 -0.135 1 95.31 91 GLY B N 1
ATOM 1998 C CA . GLY B 1 91 ? -11.195 -13.859 -0.397 1 95.31 91 GLY B CA 1
ATOM 1999 C C . GLY B 1 91 ? -9.695 -13.641 -0.507 1 95.31 91 GLY B C 1
ATOM 2000 O O . GLY B 1 91 ? -9.172 -12.648 -0.003 1 95.31 91 GLY B O 1
ATOM 2001 N N . LEU B 1 92 ? -8.953 -14.656 -0.905 1 97.06 92 LEU B N 1
ATOM 2002 C CA . LEU B 1 92 ? -7.516 -14.656 -1.151 1 97.06 92 LEU B CA 1
ATOM 2003 C C . LEU B 1 92 ? -6.738 -14.656 0.162 1 97.06 92 LEU B C 1
ATOM 2005 O O . LEU B 1 92 ? -5.594 -14.203 0.212 1 97.06 92 LEU B O 1
ATOM 2009 N N . ALA B 1 93 ? -7.363 -15.117 1.169 1 97.56 93 ALA B N 1
ATOM 2010 C CA . ALA B 1 93 ? -6.695 -15.117 2.469 1 97.56 93 ALA B CA 1
ATOM 2011 C C . ALA B 1 93 ? -5.406 -15.93 2.424 1 97.56 93 ALA B C 1
ATOM 2013 O O . ALA B 1 93 ? -4.375 -15.5 2.943 1 97.56 93 ALA B O 1
ATOM 2014 N N . LEU B 1 94 ? -5.477 -17.078 1.868 1 97.62 94 LEU B N 1
ATOM 2015 C CA . LEU B 1 94 ? -4.273 -17.891 1.726 1 97.62 94 LEU B CA 1
ATOM 2016 C C . LEU B 1 94 ? -3.205 -17.156 0.93 1 97.62 94 LEU B C 1
ATOM 2018 O O . LEU B 1 94 ? -2.025 -17.188 1.284 1 97.62 94 LEU B O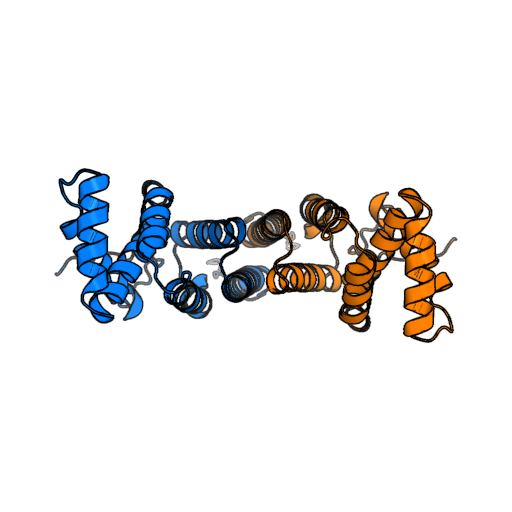 1
ATOM 2022 N N . VAL B 1 95 ? -3.594 -16.469 -0.054 1 98.12 95 VAL B N 1
ATOM 2023 C CA . VAL B 1 95 ? -2.693 -15.812 -0.991 1 98.12 95 VAL B CA 1
ATOM 2024 C C . VAL B 1 95 ? -1.989 -14.648 -0.295 1 98.12 95 VAL B C 1
ATOM 2026 O O . VAL B 1 95 ? -0.758 -14.594 -0.262 1 98.12 95 VAL B O 1
ATOM 2029 N N . TRP B 1 96 ? -2.842 -13.742 0.264 1 97.31 96 TRP B N 1
ATOM 2030 C CA . TRP B 1 96 ? -2.186 -12.562 0.818 1 97.31 96 TRP B CA 1
ATOM 2031 C C . TRP B 1 96 ? -1.354 -12.93 2.045 1 97.31 96 TRP B C 1
ATOM 2033 O O . TRP B 1 96 ? -0.323 -12.312 2.309 1 97.31 96 TRP B O 1
ATOM 2043 N N . ASN B 1 97 ? -1.718 -14 2.797 1 97.69 97 ASN B N 1
ATOM 2044 C CA . ASN B 1 97 ? -0.899 -14.477 3.906 1 97.69 97 ASN B CA 1
ATOM 2045 C C . ASN B 1 97 ? 0.458 -14.984 3.426 1 97.69 97 ASN B C 1
ATOM 2047 O O . ASN B 1 97 ? 1.497 -14.578 3.945 1 97.69 97 ASN B O 1
ATOM 2051 N N . ARG B 1 98 ? 0.486 -15.859 2.436 1 97.25 98 ARG B N 1
ATOM 2052 C CA . ARG B 1 98 ? 1.724 -16.422 1.896 1 97.25 98 ARG B CA 1
ATOM 2053 C C . ARG B 1 98 ? 2.547 -15.336 1.195 1 97.25 98 ARG B C 1
ATOM 2055 O O . ARG B 1 98 ? 3.773 -15.312 1.315 1 97.25 98 ARG B O 1
ATOM 2062 N N . PHE B 1 99 ? 1.878 -14.516 0.498 1 98.12 99 PHE B N 1
ATOM 2063 C CA . PHE B 1 99 ? 2.521 -13.422 -0.224 1 98.12 99 PHE B CA 1
ATOM 2064 C C . PHE B 1 99 ? 3.25 -12.492 0.738 1 98.12 99 PHE B C 1
ATOM 2066 O O . PHE B 1 99 ? 4.43 -12.188 0.543 1 98.12 99 PHE B O 1
ATOM 2073 N N . SER B 1 100 ? 2.527 -12.094 1.782 1 97.5 100 SER B N 1
ATOM 2074 C CA . SER B 1 100 ? 3.127 -11.242 2.803 1 97.5 100 SER B CA 1
ATOM 2075 C C . SER B 1 100 ? 4.34 -11.906 3.441 1 97.5 100 SER B C 1
ATOM 2077 O O . SER B 1 100 ? 5.363 -11.258 3.674 1 97.5 100 SER B O 1
ATOM 2079 N N . GLN B 1 101 ? 4.184 -13.133 3.699 1 97.31 101 GLN B N 1
ATOM 2080 C CA . GLN B 1 101 ? 5.285 -13.891 4.277 1 97.31 101 GLN B CA 1
ATOM 2081 C C . GLN B 1 101 ? 6.492 -13.906 3.348 1 97.31 101 GLN B C 1
ATOM 2083 O O . GLN B 1 101 ? 7.625 -13.695 3.789 1 97.31 101 GLN B O 1
ATOM 2088 N N . MET B 1 102 ? 6.312 -14.102 2.148 1 96.69 102 MET B N 1
ATOM 2089 C CA . MET B 1 102 ? 7.379 -14.133 1.15 1 96.69 102 MET B CA 1
ATOM 2090 C C . MET B 1 102 ? 8.078 -12.781 1.066 1 96.69 102 MET B C 1
ATOM 2092 O O . MET B 1 102 ? 9.305 -12.711 0.994 1 96.69 102 MET B O 1
ATOM 2096 N N . ILE B 1 103 ? 7.328 -11.773 1.074 1 96.81 103 ILE B N 1
ATOM 2097 C CA . ILE B 1 103 ? 7.887 -10.43 1 1 96.81 103 ILE B CA 1
ATOM 2098 C C . ILE B 1 103 ? 8.758 -10.164 2.227 1 96.81 103 ILE B C 1
ATOM 2100 O O . ILE B 1 103 ? 9.898 -9.711 2.102 1 96.81 103 ILE B O 1
ATOM 2104 N N . ASN B 1 104 ? 8.258 -10.508 3.346 1 95.69 104 ASN B N 1
ATOM 2105 C CA . ASN B 1 104 ? 8.984 -10.266 4.59 1 95.69 104 ASN B CA 1
ATOM 2106 C C . ASN B 1 104 ? 10.297 -11.039 4.633 1 95.69 104 ASN B C 1
ATOM 2108 O O . ASN B 1 104 ? 11.297 -10.547 5.164 1 95.69 104 ASN B O 1
ATOM 2112 N N . GLU B 1 105 ? 10.281 -12.125 4.004 1 94.75 105 GLU B N 1
ATOM 2113 C CA . GLU B 1 105 ? 11.406 -13.031 4.188 1 94.75 105 GLU B CA 1
ATOM 2114 C C . GLU B 1 105 ? 12.391 -12.938 3.027 1 94.75 105 GLU B C 1
ATOM 2116 O O . GLU B 1 105 ? 13.586 -13.172 3.203 1 94.75 105 GLU B O 1
ATOM 2121 N N . ARG B 1 106 ? 11.922 -12.586 1.872 1 93.88 106 ARG B N 1
ATOM 2122 C CA . ARG B 1 106 ? 12.773 -12.875 0.726 1 93.88 106 ARG B CA 1
ATOM 2123 C C . ARG B 1 106 ? 12.805 -11.703 -0.247 1 93.88 106 ARG B C 1
ATOM 2125 O O . ARG B 1 106 ? 13.422 -11.789 -1.313 1 93.88 106 ARG B O 1
ATOM 2132 N N . PHE B 1 107 ? 12.258 -10.664 0.104 1 93.44 107 PHE B N 1
ATOM 2133 C CA . PHE B 1 107 ? 12.156 -9.562 -0.841 1 93.44 107 PHE B CA 1
ATOM 2134 C C . PHE B 1 107 ? 13.539 -9.164 -1.357 1 93.44 107 PHE B C 1
ATOM 2136 O O . PHE B 1 107 ? 13.727 -8.984 -2.562 1 93.44 107 PHE B O 1
ATOM 2143 N N . ALA B 1 108 ? 14.477 -9.062 -0.425 1 89.69 108 ALA B N 1
ATOM 2144 C CA . ALA B 1 108 ? 15.812 -8.586 -0.757 1 89.69 108 ALA B CA 1
ATOM 2145 C C . ALA B 1 108 ? 16.5 -9.523 -1.741 1 89.69 108 ALA B C 1
ATOM 2147 O O . ALA B 1 108 ? 17.406 -9.109 -2.469 1 89.69 108 ALA B O 1
ATOM 2148 N N . LYS B 1 109 ? 16.109 -10.719 -1.806 1 92.06 109 LYS B N 1
ATOM 2149 C CA . LYS B 1 109 ? 16.766 -11.727 -2.629 1 92.06 109 LYS B CA 1
ATOM 2150 C C . LYS B 1 109 ? 16.016 -11.93 -3.949 1 92.06 109 LYS B C 1
ATOM 2152 O O . LYS B 1 109 ? 16.484 -12.656 -4.828 1 92.06 109 LYS B O 1
ATOM 2157 N N . MET B 1 110 ? 14.977 -11.289 -4.094 1 92.88 110 MET B N 1
ATOM 2158 C CA . MET B 1 110 ? 14.141 -11.477 -5.281 1 92.88 110 MET B CA 1
ATOM 2159 C C . MET B 1 110 ? 14.797 -10.852 -6.508 1 92.88 110 MET B C 1
ATOM 2161 O O . MET B 1 110 ? 15.531 -9.875 -6.391 1 92.88 110 MET B O 1
ATOM 2165 N N . SER B 1 111 ? 14.578 -11.516 -7.621 1 92.75 111 SER B N 1
ATOM 2166 C CA . SER B 1 111 ? 15.031 -10.93 -8.883 1 92.75 111 SER B CA 1
ATOM 2167 C C . SER B 1 111 ? 14.359 -9.586 -9.141 1 92.75 111 SER B C 1
ATOM 2169 O O . SER B 1 111 ? 13.344 -9.266 -8.523 1 92.75 111 SER B O 1
ATOM 2171 N N . ASP B 1 112 ? 14.891 -8.812 -10.07 1 90.88 112 ASP B N 1
ATOM 2172 C CA . ASP B 1 112 ? 14.297 -7.531 -10.445 1 90.88 112 ASP B CA 1
ATOM 2173 C C . ASP B 1 112 ? 12.883 -7.711 -10.977 1 90.88 112 ASP B C 1
ATOM 2175 O O . ASP B 1 112 ? 11.977 -6.953 -10.617 1 90.88 112 ASP B O 1
ATOM 2179 N N . THR B 1 113 ? 12.727 -8.703 -11.742 1 94.69 113 THR B N 1
ATOM 2180 C CA . THR B 1 113 ? 11.406 -8.984 -12.289 1 94.69 113 THR B CA 1
ATOM 2181 C C . THR B 1 113 ? 10.422 -9.328 -11.18 1 94.69 113 THR B C 1
ATOM 2183 O O . THR B 1 113 ? 9.305 -8.797 -11.141 1 94.69 113 THR B O 1
ATOM 2186 N N . THR B 1 114 ? 10.812 -10.125 -10.297 1 96.31 114 THR B N 1
ATOM 2187 C CA . THR B 1 114 ? 9.945 -10.547 -9.203 1 96.31 114 THR B CA 1
ATOM 2188 C C . THR B 1 114 ? 9.586 -9.367 -8.312 1 96.31 114 THR B C 1
ATOM 2190 O O . THR B 1 114 ? 8.43 -9.219 -7.898 1 96.31 114 THR B O 1
ATOM 2193 N N . ARG B 1 115 ? 10.523 -8.516 -8.086 1 94.19 115 ARG B N 1
ATOM 2194 C CA . ARG B 1 115 ? 10.25 -7.344 -7.262 1 94.19 115 ARG B CA 1
ATOM 2195 C C . ARG B 1 115 ? 9.203 -6.449 -7.914 1 94.19 115 ARG B C 1
ATOM 2197 O O . ARG B 1 115 ? 8.297 -5.949 -7.238 1 94.19 115 ARG B O 1
ATOM 2204 N N . LYS B 1 116 ? 9.375 -6.305 -9.156 1 94.44 116 LYS B N 1
ATOM 2205 C CA . LYS B 1 116 ? 8.398 -5.52 -9.898 1 94.44 116 LYS B CA 1
ATOM 2206 C C . LYS B 1 116 ? 7.016 -6.168 -9.844 1 94.44 116 LYS B C 1
ATOM 2208 O O . LYS B 1 116 ? 6.004 -5.477 -9.688 1 94.44 116 LYS B O 1
ATOM 2213 N N . GLN B 1 117 ? 7.02 -7.422 -9.906 1 97.38 117 GLN B N 1
ATOM 2214 C CA . GLN B 1 117 ? 5.754 -8.148 -9.883 1 97.38 117 GLN B CA 1
ATOM 2215 C C . GLN B 1 117 ? 5.137 -8.141 -8.484 1 97.38 117 GLN B C 1
ATOM 2217 O O . GLN B 1 117 ? 3.912 -8.188 -8.344 1 97.38 117 GLN B O 1
ATOM 2222 N N . VAL B 1 118 ? 5.992 -8.117 -7.492 1 97.31 118 VAL B N 1
ATOM 2223 C CA . VAL B 1 118 ? 5.484 -7.957 -6.133 1 97.31 118 VAL B CA 1
ATOM 2224 C C . VAL B 1 118 ? 4.672 -6.668 -6.039 1 97.31 118 VAL B C 1
ATOM 2226 O O . VAL B 1 118 ? 3.551 -6.668 -5.52 1 97.31 118 VAL B O 1
ATOM 2229 N N . LEU B 1 119 ? 5.188 -5.645 -6.586 1 93.94 119 LEU B N 1
ATOM 2230 C CA . LEU B 1 119 ? 4.512 -4.355 -6.559 1 93.94 119 LEU B CA 1
ATOM 2231 C C . LEU B 1 119 ? 3.215 -4.402 -7.359 1 93.94 119 LEU B C 1
ATOM 2233 O O . LEU B 1 119 ? 2.184 -3.902 -6.906 1 93.94 119 LEU B O 1
ATOM 2237 N N . TRP B 1 120 ? 3.295 -4.98 -8.469 1 96.56 120 TRP B N 1
ATOM 2238 C CA . TRP B 1 120 ? 2.113 -5.117 -9.312 1 96.56 120 TRP B CA 1
ATOM 2239 C C . TRP B 1 120 ? 1.018 -5.898 -8.594 1 96.56 120 TRP B C 1
ATOM 2241 O O . TRP B 1 120 ? -0.142 -5.48 -8.578 1 96.56 120 TRP B O 1
ATOM 2251 N N . PHE B 1 121 ? 1.439 -6.973 -8.047 1 98.19 121 PHE B N 1
ATOM 2252 C CA . PHE B 1 121 ? 0.517 -7.887 -7.383 1 98.19 121 PHE B CA 1
ATOM 2253 C C . PHE B 1 121 ? -0.135 -7.215 -6.18 1 98.19 121 PHE B C 1
ATOM 2255 O O . PHE B 1 121 ? -1.352 -7.301 -5.996 1 98.19 121 PHE B O 1
ATOM 2262 N N . ALA B 1 122 ? 0.595 -6.516 -5.383 1 96.56 122 ALA B N 1
ATOM 2263 C CA . ALA B 1 122 ? 0.074 -5.766 -4.246 1 96.56 122 ALA B CA 1
ATOM 2264 C C . ALA B 1 122 ? -0.908 -4.688 -4.703 1 96.56 122 ALA B C 1
ATOM 2266 O O . ALA B 1 122 ? -1.983 -4.535 -4.117 1 96.56 122 ALA B O 1
ATOM 2267 N N . LYS B 1 123 ? -0.542 -4 -5.75 1 93.88 123 LYS B N 1
ATOM 2268 C CA . LYS B 1 123 ? -1.404 -2.945 -6.281 1 93.88 123 LYS B CA 1
ATOM 2269 C C . LYS B 1 123 ? -2.732 -3.518 -6.766 1 93.88 123 LYS B C 1
ATOM 2271 O O . LYS B 1 123 ? -3.789 -2.922 -6.543 1 93.88 123 LYS B O 1
ATOM 2276 N N . GLU B 1 124 ? -2.662 -4.617 -7.406 1 95.44 124 GLU B N 1
ATOM 2277 C CA . GLU B 1 124 ? -3.883 -5.254 -7.895 1 95.44 124 GLU B CA 1
ATOM 2278 C C . GLU B 1 124 ? -4.805 -5.641 -6.742 1 95.44 124 GLU B C 1
ATOM 2280 O O . GLU B 1 124 ? -6.02 -5.477 -6.828 1 95.44 124 GLU B O 1
ATOM 2285 N N . MET B 1 125 ? -4.227 -6.09 -5.699 1 95.88 125 MET B N 1
ATOM 2286 C CA . MET B 1 125 ? -5.012 -6.473 -4.531 1 95.88 125 MET B CA 1
ATOM 2287 C C . MET B 1 125 ? -5.684 -5.25 -3.908 1 95.88 125 MET B C 1
ATOM 2289 O O . MET B 1 125 ? -6.84 -5.324 -3.484 1 95.88 125 MET B O 1
ATOM 2293 N N . VAL B 1 126 ? -4.996 -4.203 -3.881 1 93.5 126 VAL B N 1
ATOM 2294 C CA . VAL B 1 126 ? -5.555 -2.967 -3.346 1 93.5 126 VAL B CA 1
ATOM 2295 C C . VAL B 1 126 ? -6.711 -2.498 -4.227 1 93.5 126 VAL B C 1
ATOM 2297 O O . VAL B 1 126 ? -7.789 -2.174 -3.723 1 93.5 126 VAL B O 1
ATOM 2300 N N . LYS B 1 127 ? -6.516 -2.518 -5.52 1 91.88 127 LYS B N 1
ATOM 2301 C CA . LYS B 1 127 ? -7.52 -2.08 -6.484 1 91.88 127 LYS B CA 1
ATOM 2302 C C . LYS B 1 127 ? -8.805 -2.885 -6.34 1 91.88 127 LYS B C 1
ATOM 2304 O O . LYS B 1 127 ? -9.898 -2.352 -6.531 1 91.88 127 LYS B O 1
ATOM 2309 N N . ASN B 1 128 ? -8.602 -4.07 -5.945 1 92.19 128 ASN B N 1
ATOM 2310 C CA . ASN B 1 128 ? -9.766 -4.953 -5.867 1 92.19 128 ASN B CA 1
ATOM 2311 C C . ASN B 1 128 ? -10.258 -5.098 -4.43 1 92.19 128 ASN B C 1
ATOM 2313 O O . ASN B 1 128 ? -11.047 -5.996 -4.129 1 92.19 128 ASN B O 1
ATOM 2317 N N . SER B 1 129 ? -9.789 -4.305 -3.588 1 89.69 129 SER B N 1
ATOM 2318 C CA . SER B 1 129 ? -10.242 -4.203 -2.203 1 89.69 129 SER B CA 1
ATOM 2319 C C . SER B 1 129 ? -10.156 -5.551 -1.494 1 89.69 129 SER B C 1
ATOM 2321 O O . SER B 1 129 ? -11.094 -5.961 -0.81 1 89.69 129 SER B O 1
ATOM 2323 N N . VAL B 1 130 ? -9.047 -6.23 -1.685 1 94.25 130 VAL B N 1
ATOM 2324 C CA . VAL B 1 130 ? -8.836 -7.516 -1.031 1 94.25 130 VAL B CA 1
ATOM 2325 C C . VAL B 1 130 ? -8.719 -7.316 0.478 1 94.25 130 VAL B C 1
ATOM 2327 O O . VAL B 1 130 ? -7.965 -6.457 0.939 1 94.25 130 VAL B O 1
ATOM 2330 N N . SER B 1 131 ? -9.477 -8.242 1.101 1 91.5 131 SER B N 1
ATOM 2331 C CA . SER B 1 131 ? -9.367 -8.203 2.555 1 91.5 131 SER B CA 1
ATOM 2332 C C . SER B 1 131 ? -7.973 -8.617 3.016 1 91.5 131 SER B C 1
ATOM 2334 O O . SER B 1 131 ? -7.398 -9.57 2.484 1 91.5 131 SER B O 1
ATOM 2336 N N . GLY B 1 132 ? -7.391 -7.91 3.928 1 91.31 132 GLY B N 1
ATOM 2337 C CA . GLY B 1 132 ? -6.094 -8.289 4.473 1 91.31 132 GLY B CA 1
ATOM 2338 C C . GLY B 1 132 ? -4.93 -7.73 3.678 1 91.31 132 GLY B C 1
ATOM 2339 O O . GLY B 1 132 ? -3.77 -7.992 4.004 1 91.31 132 GLY B O 1
ATOM 2340 N N . VAL B 1 133 ? -5.25 -7.012 2.652 1 94.75 133 VAL B N 1
ATOM 2341 C CA . VAL B 1 133 ? -4.199 -6.48 1.792 1 94.75 133 VAL B CA 1
ATOM 2342 C C . VAL B 1 133 ? -3.299 -5.547 2.596 1 94.75 133 VAL B C 1
ATOM 2344 O O . VAL B 1 133 ? -2.15 -5.301 2.217 1 94.75 133 VAL B O 1
ATOM 2347 N N . ASP B 1 134 ? -3.83 -5.023 3.689 1 92.5 134 ASP B N 1
ATOM 2348 C CA . ASP B 1 134 ? -3.021 -4.164 4.551 1 92.5 134 ASP B CA 1
ATOM 2349 C C . ASP B 1 134 ? -1.735 -4.867 4.977 1 92.5 134 ASP B C 1
ATOM 2351 O O . ASP B 1 134 ? -0.689 -4.23 5.117 1 92.5 134 ASP B O 1
ATOM 2355 N N . ASN B 1 135 ? -1.79 -6.133 5.16 1 94 135 ASN B N 1
ATOM 2356 C CA . ASN B 1 135 ? -0.606 -6.91 5.508 1 94 135 ASN B CA 1
ATOM 2357 C C . ASN B 1 135 ? 0.403 -6.938 4.363 1 94 135 ASN B C 1
ATOM 2359 O O . ASN B 1 135 ? 1.607 -6.805 4.59 1 94 135 ASN B O 1
ATOM 2363 N N . VAL B 1 136 ? -0.066 -7.086 3.217 1 96.94 136 VAL B N 1
ATOM 2364 C CA . VAL B 1 136 ? 0.775 -7.133 2.025 1 96.94 136 VAL B CA 1
ATOM 2365 C C . VAL B 1 136 ? 1.449 -5.781 1.814 1 96.94 136 VAL B C 1
ATOM 2367 O O . VAL B 1 136 ? 2.66 -5.711 1.59 1 96.94 136 VAL B O 1
ATOM 2370 N N . ILE B 1 137 ? 0.641 -4.742 1.928 1 94.19 137 ILE B N 1
ATOM 2371 C CA . ILE B 1 137 ? 1.155 -3.395 1.707 1 94.19 137 ILE B CA 1
ATOM 2372 C C . ILE B 1 137 ? 2.18 -3.051 2.785 1 94.19 137 ILE B C 1
ATOM 2374 O O . ILE B 1 137 ? 3.238 -2.494 2.49 1 94.19 137 ILE B O 1
ATOM 2378 N N . SER B 1 138 ? 1.921 -3.412 3.975 1 91.5 138 SER B N 1
ATOM 2379 C CA . SER B 1 138 ? 2.855 -3.182 5.07 1 91.5 138 SER B CA 1
ATOM 2380 C C . SER B 1 138 ? 4.18 -3.9 4.832 1 91.5 138 SER B C 1
ATOM 2382 O O . SER B 1 138 ? 5.25 -3.318 5.012 1 91.5 138 SER B O 1
ATOM 2384 N N . ALA B 1 139 ? 4.117 -5.121 4.473 1 94.94 139 ALA B N 1
ATOM 2385 C CA . ALA B 1 139 ? 5.328 -5.887 4.176 1 94.94 139 ALA B CA 1
ATOM 2386 C C . ALA B 1 139 ? 6.102 -5.262 3.021 1 94.94 139 ALA B C 1
ATOM 2388 O O . ALA B 1 139 ? 7.324 -5.113 3.094 1 94.94 139 ALA B O 1
ATOM 2389 N N . THR B 1 140 ? 5.43 -4.863 2.006 1 94.06 140 THR B N 1
ATOM 2390 C CA . THR B 1 140 ? 6.043 -4.289 0.812 1 94.06 140 THR B CA 1
ATOM 2391 C C . THR B 1 140 ? 6.762 -2.988 1.146 1 94.06 140 THR B C 1
ATOM 2393 O O . THR B 1 140 ? 7.945 -2.826 0.829 1 94.06 140 THR B O 1
ATOM 2396 N N . VAL B 1 141 ? 6.047 -2.121 1.808 1 87.5 141 VAL B N 1
ATOM 2397 C CA . VAL B 1 141 ? 6.602 -0.816 2.148 1 87.5 141 VAL B CA 1
ATOM 2398 C C . VAL B 1 141 ? 7.793 -0.992 3.09 1 87.5 141 VAL B C 1
ATOM 2400 O O . VAL B 1 141 ? 8.828 -0.345 2.918 1 87.5 141 VAL B O 1
ATOM 2403 N N . LYS B 1 142 ? 7.652 -1.807 4.016 1 89.5 142 LYS B N 1
ATOM 2404 C CA . LYS B 1 142 ? 8.734 -2.086 4.953 1 89.5 142 LYS B CA 1
ATOM 2405 C C . LYS B 1 142 ? 9.984 -2.578 4.227 1 89.5 142 LYS B C 1
ATOM 2407 O O . LYS B 1 142 ? 11.086 -2.098 4.484 1 89.5 142 LYS B O 1
ATOM 2412 N N . GLN B 1 143 ? 9.828 -3.467 3.396 1 91.75 143 GLN B N 1
ATOM 2413 C CA . GLN B 1 143 ? 10.977 -4.066 2.725 1 91.75 143 GLN B CA 1
ATOM 2414 C C . GLN B 1 143 ? 11.586 -3.096 1.716 1 91.75 143 GLN B C 1
ATOM 2416 O O . GLN B 1 143 ? 12.812 -2.984 1.62 1 91.75 143 GLN B O 1
ATOM 2421 N N . VAL B 1 144 ? 10.797 -2.396 1.02 1 89.19 144 VAL B N 1
ATOM 2422 C CA . VAL B 1 144 ? 11.305 -1.42 0.06 1 89.19 144 VAL B CA 1
ATOM 2423 C C . VAL B 1 144 ? 12.031 -0.299 0.799 1 89.19 144 VAL B C 1
ATOM 2425 O O . VAL B 1 144 ? 13.133 0.097 0.411 1 89.19 144 VAL B O 1
ATOM 2428 N N . ALA B 1 145 ? 11.359 0.24 1.824 1 84.56 145 ALA B N 1
ATOM 2429 C CA . ALA B 1 145 ? 11.969 1.293 2.635 1 84.56 145 ALA B CA 1
ATOM 2430 C C . ALA B 1 145 ? 13.273 0.817 3.268 1 84.56 145 ALA B C 1
ATOM 2432 O O . ALA B 1 145 ? 14.234 1.582 3.373 1 84.56 145 ALA B O 1
ATOM 2433 N N . GLY B 1 146 ? 13.32 -0.38 3.736 1 84.06 146 GLY B N 1
ATOM 2434 C CA . GLY B 1 146 ? 14.523 -0.956 4.301 1 84.06 146 GLY B CA 1
ATOM 2435 C C . GLY B 1 146 ? 15.68 -1.01 3.318 1 84.06 146 GLY B C 1
ATOM 2436 O O . GLY B 1 146 ? 16.828 -0.782 3.691 1 84.06 146 GLY B O 1
ATOM 2437 N N . LEU B 1 147 ? 15.391 -1.284 2.15 1 81.06 147 LEU B N 1
ATOM 2438 C CA . LEU B 1 147 ? 16.406 -1.303 1.109 1 81.06 147 LEU B CA 1
ATOM 2439 C C . LEU B 1 147 ? 16.891 0.109 0.797 1 81.06 147 LEU B C 1
ATOM 2441 O O . LEU B 1 147 ? 18.047 0.302 0.392 1 81.06 147 LEU B O 1
ATOM 2445 N N . THR B 1 148 ? 15.984 1.035 0.947 1 72.75 148 THR B N 1
ATOM 2446 C CA . THR B 1 148 ? 16.266 2.426 0.602 1 72.75 148 THR B CA 1
ATOM 2447 C C . THR B 1 148 ? 17.047 3.113 1.716 1 72.75 148 THR B C 1
ATOM 2449 O O . THR B 1 148 ? 17.984 3.867 1.448 1 72.75 148 THR B O 1
ATOM 2452 N N . PHE B 1 149 ? 16.672 2.949 2.91 1 63.78 149 PHE B N 1
ATOM 2453 C CA . PHE B 1 149 ? 17.234 3.709 4.016 1 63.78 149 PHE B CA 1
ATOM 2454 C C . PHE B 1 149 ? 18.328 2.91 4.715 1 63.78 149 PHE B C 1
ATOM 2456 O O . PHE B 1 149 ? 19.047 3.438 5.574 1 63.78 149 PHE B O 1
ATOM 2463 N N . SER B 1 150 ? 18.5 1.613 4.652 1 56.81 150 SER B N 1
ATOM 2464 C CA . SER B 1 150 ? 19.641 0.906 5.223 1 56.81 150 SER B CA 1
ATOM 2465 C C . SER B 1 150 ? 20.953 1.398 4.621 1 56.81 150 SER B C 1
ATOM 2467 O O . SER B 1 150 ? 21.141 1.369 3.4 1 56.81 150 SER B O 1
ATOM 2469 N N . ARG B 1 151 ? 21.688 2.344 5.316 1 44.75 151 ARG B N 1
ATOM 2470 C CA . ARG B 1 151 ? 23.062 2.799 5.207 1 44.75 151 ARG B CA 1
ATOM 2471 C C . ARG B 1 151 ? 24 1.639 4.879 1 44.75 151 ARG B C 1
ATOM 2473 O O . ARG B 1 151 ? 25.203 1.843 4.645 1 44.75 151 ARG B O 1
ATOM 2480 N N . GLU B 1 152 ? 23.906 0.486 5.113 1 39.44 152 GLU B N 1
ATOM 2481 C CA . GLU B 1 152 ? 25.062 -0.363 4.812 1 39.44 152 GLU B CA 1
ATOM 2482 C C . GLU B 1 152 ? 25.297 -0.454 3.307 1 39.44 152 GLU B C 1
ATOM 2484 O O . GLU B 1 152 ? 24.656 -1.248 2.617 1 39.44 152 GLU B O 1
ATOM 2489 N N . LYS B 1 153 ? 25.531 0.618 2.643 1 41.78 153 LYS B N 1
ATOM 2490 C CA . LYS B 1 153 ? 26.125 0.532 1.307 1 41.78 153 LYS B CA 1
ATOM 2491 C C . LYS B 1 153 ? 27.188 -0.561 1.242 1 41.78 153 LYS B C 1
ATOM 2493 O O . LYS B 1 153 ? 28.031 -0.657 2.127 1 41.78 153 LYS B O 1
ATOM 2498 N N . PRO B 1 154 ? 27.172 -1.579 0.442 1 34.84 154 PRO B N 1
ATOM 2499 C CA . PRO B 1 154 ? 28.375 -2.391 0.325 1 34.84 154 PRO B CA 1
ATOM 2500 C C . PRO B 1 154 ? 29.594 -1.572 -0.1 1 34.84 154 PRO B C 1
ATOM 2502 O O . PRO B 1 154 ? 29.531 -0.829 -1.082 1 34.84 154 PRO B O 1
ATOM 2505 N N . VAL B 1 155 ? 30.391 -0.987 0.781 1 32.38 155 VAL B N 1
ATOM 2506 C CA . VAL B 1 155 ? 31.75 -0.539 0.445 1 32.38 155 VAL B CA 1
ATOM 2507 C C . VAL B 1 155 ? 32.469 -1.618 -0.364 1 32.38 155 VAL B C 1
ATOM 2509 O O . VAL B 1 155 ? 32.719 -2.719 0.137 1 32.38 155 VAL B O 1
ATOM 2512 N N . PHE B 1 156 ? 32.156 -1.661 -1.59 1 31.78 156 PHE B N 1
ATOM 2513 C CA . PHE B 1 156 ? 33.094 -2.449 -2.389 1 31.78 156 PHE B CA 1
ATOM 2514 C C . PHE B 1 156 ? 34.531 -1.94 -2.213 1 31.78 156 PHE B C 1
ATOM 2516 O O . PHE B 1 156 ? 34.781 -0.731 -2.213 1 31.78 156 PHE B O 1
ATOM 2523 N N . PRO B 1 157 ? 35.375 -2.793 -1.651 1 34.28 157 PRO B N 1
ATOM 2524 C CA . PRO B 1 157 ? 36.812 -2.471 -1.565 1 34.28 157 PRO B CA 1
ATOM 2525 C C . PRO B 1 157 ? 37.375 -1.932 -2.879 1 34.28 157 PRO B C 1
ATOM 2527 O O . PRO B 1 157 ? 37.156 -2.543 -3.934 1 34.28 157 PRO B O 1
ATOM 2530 N N . THR B 1 158 ? 37.25 -0.709 -2.961 1 24.12 158 THR B N 1
ATOM 2531 C CA . THR B 1 158 ? 38.125 -0.282 -4.043 1 24.12 158 THR B CA 1
ATOM 2532 C C . THR B 1 158 ? 39.531 -0.843 -3.854 1 24.12 158 THR B C 1
ATOM 2534 O O . THR B 1 158 ? 40.094 -0.767 -2.76 1 24.12 158 THR B O 1
ATOM 2537 N N . LYS B 1 159 ? 39.875 -1.773 -4.695 1 29.28 159 LYS B N 1
ATOM 2538 C CA . LYS B 1 159 ? 41.25 -2.18 -4.805 1 29.28 159 LYS B CA 1
ATOM 2539 C C . LYS B 1 159 ? 42.188 -0.967 -4.801 1 29.28 159 LYS B C 1
ATOM 2541 O O . LYS B 1 159 ? 42.031 -0.057 -5.617 1 29.28 159 LYS B O 1
ATOM 2546 N N . ARG B 1 160 ? 42.906 -0.804 -3.652 1 21.97 160 ARG B N 1
ATOM 2547 C CA . ARG B 1 160 ? 44.25 -0.275 -3.918 1 21.97 160 ARG B CA 1
ATOM 2548 C C . ARG B 1 160 ? 45.062 -1.254 -4.75 1 21.97 160 ARG B C 1
ATOM 2550 O O . ARG B 1 160 ? 45.031 -2.461 -4.5 1 21.97 160 ARG B O 1
#